Protein AF-A0A7C8EGD1-F1 (afdb_monomer)

Nearest PDB structures (foldseek):
  6xrr-assembly3_D  TM=3.649E-01  e=1.098E-01  Salmonella enterica subsp. enterica serovar Typhimurium str. LT2
  6xrr-assembly4_H  TM=3.430E-01  e=9.867E-02  Salmonella enterica subsp. enterica serovar Typhimurium str. LT2
  4ooc-assembly1_A  TM=2.015E-01  e=3.380E-01  Mycobacterium tuberculosis H37Rv
  5zy8-assembly1_A  TM=3.049E-01  e=3.035E+00  Mycobacterium tuberculosis H37Rv
  5l84-assembly1_A  TM=2.210E-01  e=1.289E+00  Mycobacterium tuberculosis H37Rv

Foldseek 3Di:
DDPPPDDDDADADDLQLKKKFKAQADQDPVLAPFPDWDWADDDQKIWIKTDGRLWIKIWIDRPPTIMMITTDSDDRPPDDGPDMDGPVRDDAKDWDDRPNKIKIKGKDKDFLVVCVVVVVVLVPDDDDSFKDKDKDFDPDDPDPGTWMKIKMKGDDPFWIKIKMWTDRVVVRMIMIMIMTMGD

Structure (mmCIF, N/CA/C/O backbone):
data_AF-A0A7C8EGD1-F1
#
_entry.id   AF-A0A7C8EGD1-F1
#
loop_
_atom_site.group_PDB
_atom_site.id
_atom_site.type_symbol
_atom_site.label_atom_id
_atom_site.label_alt_id
_atom_site.label_comp_id
_atom_site.label_asym_id
_atom_site.label_entity_id
_atom_site.label_seq_id
_atom_site.pdbx_PDB_ins_code
_atom_site.Cartn_x
_atom_site.Cartn_y
_atom_site.Cartn_z
_atom_site.occupancy
_atom_site.B_iso_or_equiv
_atom_site.auth_seq_id
_atom_site.auth_comp_id
_atom_site.auth_asym_id
_atom_site.auth_atom_id
_atom_site.pdbx_PDB_model_num
ATOM 1 N N . MET A 1 1 ? 9.582 -38.994 0.652 1.00 42.47 1 MET A N 1
ATOM 2 C CA . MET A 1 1 ? 9.670 -38.217 -0.599 1.00 42.47 1 MET A CA 1
ATOM 3 C C . MET A 1 1 ? 9.256 -36.806 -0.239 1.00 42.47 1 MET A C 1
ATOM 5 O O . MET A 1 1 ? 8.093 -36.607 0.073 1.00 42.47 1 MET A O 1
ATOM 9 N N . SER A 1 2 ? 10.214 -35.889 -0.112 1.00 42.12 2 SER A N 1
ATOM 10 C CA . SER A 1 2 ? 9.919 -34.497 0.236 1.00 42.12 2 SER A CA 1
ATOM 11 C C . SER A 1 2 ? 9.422 -33.785 -1.015 1.00 42.12 2 SER A C 1
ATOM 13 O O . SER A 1 2 ? 10.141 -33.743 -2.012 1.00 42.12 2 SER A O 1
ATOM 15 N N . GLU A 1 3 ? 8.197 -33.269 -0.975 1.00 46.03 3 GLU A N 1
ATOM 16 C CA . GLU A 1 3 ? 7.691 -32.357 -1.996 1.00 46.03 3 GLU A CA 1
ATOM 17 C C . GLU A 1 3 ? 8.601 -31.126 -2.019 1.00 46.03 3 GLU A C 1
ATOM 19 O O . GLU A 1 3 ? 8.661 -30.354 -1.063 1.00 46.03 3 GLU A O 1
ATOM 24 N N . MET A 1 4 ? 9.369 -30.972 -3.098 1.00 43.31 4 MET A N 1
ATOM 25 C CA . MET A 1 4 ? 10.006 -29.703 -3.418 1.00 43.31 4 MET A CA 1
ATOM 26 C C . MET A 1 4 ? 8.883 -28.718 -3.741 1.00 43.31 4 MET A C 1
ATOM 28 O O . MET A 1 4 ? 8.380 -28.684 -4.862 1.00 43.31 4 MET A O 1
ATOM 32 N N . THR A 1 5 ? 8.467 -27.927 -2.756 1.00 44.09 5 THR A N 1
ATOM 33 C CA . THR A 1 5 ? 7.663 -26.728 -2.983 1.00 44.09 5 THR A CA 1
ATOM 34 C C . THR A 1 5 ? 8.526 -25.740 -3.759 1.00 44.09 5 THR A C 1
ATOM 36 O O . THR A 1 5 ? 9.310 -24.978 -3.196 1.00 44.09 5 THR A O 1
ATOM 39 N N . THR A 1 6 ? 8.437 -25.790 -5.088 1.00 50.16 6 THR A N 1
ATOM 40 C CA . THR A 1 6 ? 9.021 -24.773 -5.961 1.00 50.16 6 THR A CA 1
ATOM 41 C C . THR A 1 6 ? 8.455 -23.424 -5.549 1.00 50.16 6 THR A C 1
ATOM 43 O O . THR A 1 6 ? 7.240 -23.222 -5.607 1.00 50.16 6 THR A O 1
ATOM 46 N N . ALA A 1 7 ? 9.331 -22.520 -5.104 1.00 55.97 7 ALA A N 1
ATOM 47 C CA . ALA A 1 7 ? 8.959 -21.140 -4.838 1.00 55.97 7 ALA A CA 1
ATOM 48 C C . ALA A 1 7 ? 8.205 -20.583 -6.061 1.00 55.97 7 ALA A C 1
ATOM 50 O O . ALA A 1 7 ? 8.602 -20.877 -7.194 1.00 55.97 7 ALA A O 1
ATOM 51 N N . PRO A 1 8 ? 7.107 -19.834 -5.862 1.00 57.44 8 PRO A N 1
ATOM 52 C CA . PRO A 1 8 ? 6.312 -19.324 -6.970 1.00 57.44 8 PRO A CA 1
ATOM 53 C C . PRO A 1 8 ? 7.202 -18.516 -7.919 1.00 57.44 8 PRO A C 1
ATOM 55 O O . PRO A 1 8 ? 7.914 -17.608 -7.488 1.00 57.44 8 PRO A O 1
ATOM 58 N N . LEU A 1 9 ? 7.174 -18.879 -9.205 1.00 62.44 9 LEU A N 1
ATOM 59 C CA . LEU A 1 9 ? 7.928 -18.199 -10.254 1.00 62.44 9 LEU A CA 1
ATOM 60 C C . LEU A 1 9 ? 7.472 -16.737 -10.316 1.00 62.44 9 LEU A C 1
ATOM 62 O O . LEU A 1 9 ? 6.276 -16.460 -10.436 1.00 62.44 9 LEU A O 1
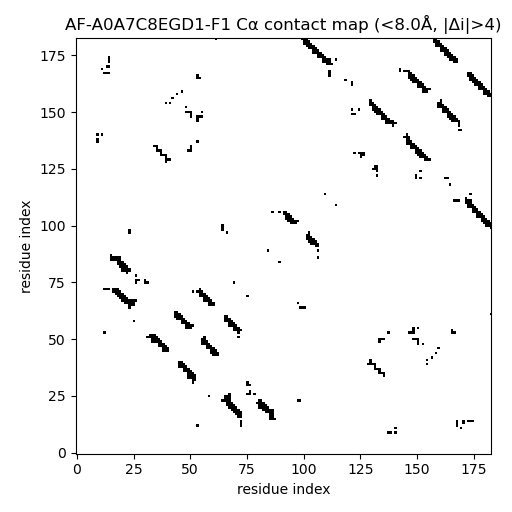ATOM 66 N N . TYR A 1 10 ? 8.417 -15.805 -10.224 1.00 66.94 10 TYR A N 1
ATOM 67 C CA . TYR A 1 10 ? 8.123 -14.398 -10.451 1.00 66.94 10 TYR A CA 1
ATOM 68 C C . TYR A 1 10 ? 7.721 -14.191 -11.915 1.00 66.94 10 TYR A C 1
ATOM 70 O O . TYR A 1 10 ? 8.343 -14.731 -12.828 1.00 66.94 10 TYR A O 1
ATOM 78 N N . VAL A 1 11 ? 6.671 -13.403 -12.125 1.00 71.94 11 VAL A N 1
ATOM 79 C CA . VAL A 1 11 ? 6.210 -12.981 -13.448 1.00 71.94 11 VAL A CA 1
ATOM 80 C C . VAL A 1 11 ? 6.331 -11.469 -13.490 1.00 71.94 11 VAL A C 1
ATOM 82 O O . VAL A 1 11 ? 5.816 -10.804 -12.589 1.00 71.94 11 VAL A O 1
ATOM 85 N N . ASP A 1 12 ? 6.997 -10.945 -14.522 1.00 76.06 12 ASP A N 1
ATOM 86 C CA . ASP A 1 12 ? 7.096 -9.505 -14.748 1.00 76.06 12 ASP A CA 1
ATOM 87 C C . ASP A 1 12 ? 5.694 -8.890 -14.753 1.00 76.06 12 ASP A C 1
ATOM 89 O O . ASP A 1 12 ? 4.819 -9.262 -15.539 1.00 76.06 12 ASP A O 1
ATOM 93 N N . GLN A 1 13 ? 5.481 -7.948 -13.842 1.00 82.38 13 GLN A N 1
ATOM 94 C CA . GLN A 1 13 ? 4.278 -7.130 -13.793 1.00 82.38 13 GLN A CA 1
ATOM 95 C C . GLN A 1 13 ? 4.607 -5.733 -14.305 1.00 82.38 13 GLN A C 1
ATOM 97 O O . GLN A 1 13 ? 5.745 -5.275 -14.194 1.00 82.38 13 GLN A O 1
ATOM 102 N N . SER A 1 14 ? 3.600 -5.052 -14.846 1.00 88.00 14 SER A N 1
ATOM 103 C CA . SER A 1 14 ? 3.735 -3.652 -15.239 1.00 88.00 14 SER A CA 1
ATOM 104 C C . SER A 1 14 ? 3.223 -2.732 -14.140 1.00 88.00 14 SER A C 1
ATOM 106 O O . SER A 1 14 ? 2.173 -2.997 -13.542 1.00 88.00 14 SER A O 1
ATOM 108 N N . ALA A 1 15 ? 3.914 -1.613 -13.918 1.00 89.44 15 ALA A N 1
ATOM 109 C CA . ALA A 1 15 ? 3.435 -0.567 -13.020 1.00 89.44 15 ALA A CA 1
ATOM 110 C C . ALA A 1 15 ? 2.069 -0.009 -13.470 1.00 89.44 15 ALA A C 1
ATOM 112 O O . ALA A 1 15 ? 1.255 0.383 -12.635 1.00 89.44 15 ALA A O 1
ATOM 113 N N . ASP A 1 16 ? 1.779 -0.006 -14.777 1.00 90.00 16 ASP A N 1
ATOM 114 C CA . ASP A 1 16 ? 0.518 0.514 -15.331 1.00 90.00 16 ASP A CA 1
ATOM 115 C C . ASP A 1 16 ? -0.694 -0.385 -15.053 1.00 90.00 16 ASP A C 1
ATOM 117 O O . ASP A 1 16 ? -1.839 0.060 -15.155 1.00 90.00 16 ASP A O 1
ATOM 121 N N . GLN A 1 17 ? -0.460 -1.635 -14.652 1.00 92.56 17 GLN A N 1
ATOM 122 C CA . GLN A 1 17 ? -1.519 -2.580 -14.295 1.00 92.56 17 GL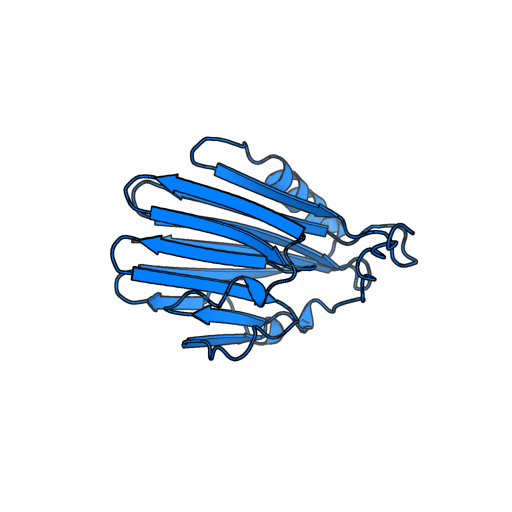N A CA 1
ATOM 123 C C . GLN A 1 17 ? -1.980 -2.440 -12.842 1.00 92.56 17 GLN A C 1
ATOM 125 O O . GLN A 1 17 ? -2.940 -3.100 -12.442 1.00 92.56 17 GLN A O 1
ATOM 130 N N . LEU A 1 18 ? -1.321 -1.595 -12.043 1.00 94.81 18 LEU A N 1
ATOM 131 C CA . LEU A 1 18 ? -1.698 -1.375 -10.655 1.00 94.81 18 LEU A CA 1
ATOM 132 C C . LEU A 1 18 ? -3.100 -0.777 -10.561 1.00 94.81 18 LEU A C 1
ATOM 134 O O . LEU A 1 18 ? -3.412 0.257 -11.155 1.00 94.81 18 LEU A O 1
ATOM 138 N N . ILE A 1 19 ? -3.945 -1.424 -9.765 1.00 96.19 19 ILE A N 1
ATOM 139 C CA . ILE A 1 19 ? -5.304 -0.972 -9.490 1.00 96.19 19 ILE A CA 1
ATOM 140 C C . ILE A 1 19 ? -5.457 -0.840 -7.982 1.00 96.19 19 ILE A C 1
ATOM 142 O O . ILE A 1 19 ? -5.252 -1.801 -7.238 1.00 96.19 19 ILE A O 1
ATOM 146 N N . LEU A 1 20 ? -5.861 0.353 -7.550 1.00 97.50 20 LEU A N 1
ATOM 147 C CA . LEU A 1 20 ? -6.344 0.594 -6.202 1.00 97.50 20 LEU A CA 1
ATOM 148 C C . LEU A 1 20 ? -7.731 -0.006 -6.059 1.00 97.50 20 LEU A C 1
ATOM 150 O O . LEU A 1 20 ? -8.604 0.286 -6.871 1.00 97.50 20 LEU A O 1
ATOM 154 N N . ARG A 1 21 ? -7.927 -0.819 -5.026 1.00 97.25 21 ARG A N 1
ATOM 155 C CA . ARG A 1 21 ? -9.214 -1.366 -4.606 1.00 97.25 21 ARG A CA 1
ATOM 156 C C . ARG A 1 21 ? -9.397 -1.077 -3.126 1.00 97.25 21 ARG A C 1
ATOM 158 O O . ARG A 1 21 ? -8.508 -1.369 -2.331 1.00 97.25 21 ARG A O 1
ATOM 165 N N . VAL A 1 22 ? -10.544 -0.519 -2.770 1.00 97.25 22 VAL A N 1
ATOM 166 C CA . VAL A 1 22 ? -10.913 -0.220 -1.389 1.00 97.25 22 VAL A CA 1
ATOM 167 C C . VAL A 1 22 ? -12.220 -0.927 -1.070 1.00 97.25 22 VAL A C 1
ATOM 169 O O . VAL A 1 22 ? -13.171 -0.860 -1.848 1.00 97.25 22 VAL A O 1
ATOM 172 N N . PHE A 1 23 ? -12.251 -1.608 0.069 1.00 95.81 23 PHE A N 1
ATOM 173 C CA . PHE A 1 23 ? -13.387 -2.389 0.547 1.00 95.81 23 PHE A CA 1
ATOM 174 C C . PHE A 1 23 ? -13.789 -1.904 1.943 1.00 95.81 23 PHE A C 1
ATOM 176 O O . PHE A 1 23 ? -12.924 -1.582 2.754 1.00 95.81 23 PHE A O 1
ATOM 183 N N . ARG A 1 24 ? -15.083 -1.925 2.265 1.00 94.75 24 ARG A N 1
ATOM 184 C CA . ARG A 1 24 ? -15.650 -1.730 3.619 1.00 94.75 24 ARG A CA 1
ATOM 185 C C . ARG A 1 24 ? -15.734 -3.029 4.423 1.00 94.75 24 ARG A C 1
ATOM 187 O O . ARG A 1 24 ? -16.330 -3.099 5.495 1.00 94.75 24 ARG A O 1
ATOM 194 N N . SER A 1 25 ? -15.153 -4.089 3.881 1.00 93.44 25 SER A N 1
ATOM 195 C CA . SER A 1 25 ? -15.025 -5.398 4.502 1.00 93.44 25 SER A CA 1
ATOM 196 C C . SER A 1 25 ? -13.602 -5.907 4.291 1.00 93.44 25 SER A C 1
ATOM 198 O O . SER A 1 25 ? -12.832 -5.329 3.525 1.00 93.44 25 SER A O 1
ATOM 200 N N . HIS A 1 26 ? -13.220 -6.973 4.990 1.00 93.94 26 HIS A N 1
ATOM 201 C CA . HIS A 1 26 ? -11.941 -7.627 4.724 1.00 93.94 26 HIS A CA 1
ATOM 202 C C . HIS A 1 26 ? -12.141 -8.724 3.681 1.00 93.94 26 HIS A C 1
ATOM 204 O O . HIS A 1 26 ? -12.927 -9.644 3.933 1.00 93.94 26 HIS A O 1
ATOM 210 N N . PRO A 1 27 ? -11.419 -8.684 2.547 1.00 91.25 27 PRO A N 1
ATOM 211 C CA . PRO A 1 27 ? -11.313 -9.839 1.672 1.00 91.25 27 PRO A CA 1
ATOM 212 C C . PRO A 1 27 ? -10.803 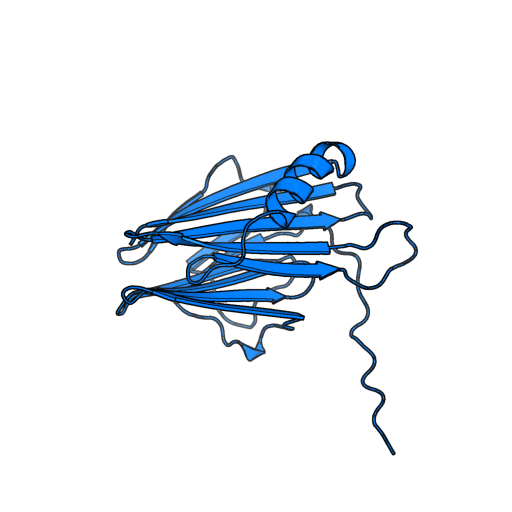-11.059 2.448 1.00 91.25 27 PRO A C 1
ATOM 214 O O . PRO A 1 27 ? -10.046 -10.940 3.416 1.00 91.25 27 PRO A O 1
ATOM 217 N N . HIS A 1 28 ? -11.212 -12.253 2.023 1.00 88.81 28 HIS A N 1
ATOM 218 C CA . HIS A 1 28 ? -10.771 -13.488 2.663 1.00 88.81 28 HIS A CA 1
ATOM 219 C C . HIS A 1 28 ? -9.251 -13.643 2.523 1.00 88.81 28 HIS A C 1
ATOM 221 O O . HIS A 1 28 ? -8.757 -13.747 1.410 1.00 88.81 28 HIS A O 1
ATOM 227 N N . LYS A 1 29 ? -8.500 -13.729 3.630 1.00 85.25 29 LYS A N 1
ATOM 228 C CA . LYS A 1 29 ? -7.019 -13.734 3.596 1.00 85.25 29 LYS A CA 1
ATOM 229 C C . LYS A 1 29 ? -6.419 -14.812 2.686 1.00 85.25 29 LYS A C 1
ATOM 231 O O . LYS A 1 29 ? -5.399 -14.572 2.055 1.00 85.25 29 LYS A O 1
ATOM 236 N N . GLY A 1 30 ? -7.081 -15.965 2.560 1.00 85.56 30 GLY A N 1
ATOM 237 C CA . GLY A 1 30 ? -6.671 -17.037 1.644 1.00 85.56 30 GLY A CA 1
ATOM 238 C C . GLY A 1 30 ? -6.744 -16.687 0.149 1.00 85.56 30 GLY A C 1
ATOM 239 O O . GLY A 1 30 ? -6.306 -17.485 -0.667 1.00 85.56 30 GLY A O 1
ATOM 240 N N . SER A 1 31 ? -7.285 -15.523 -0.234 1.00 86.00 31 SER A N 1
ATOM 241 C CA . SER A 1 31 ? -7.196 -15.015 -1.610 1.00 86.00 31 SER A CA 1
ATOM 242 C C . SER A 1 31 ? -5.854 -14.352 -1.922 1.00 86.00 31 SER A C 1
ATOM 244 O O . SER A 1 31 ? -5.637 -13.939 -3.058 1.00 86.00 31 SER A O 1
ATOM 246 N N . PHE A 1 32 ? -4.979 -14.195 -0.926 1.00 88.56 32 PHE A N 1
ATOM 247 C CA . PHE A 1 32 ? -3.677 -13.566 -1.076 1.00 88.56 32 PHE A CA 1
ATOM 248 C C . PHE A 1 32 ? -2.556 -14.603 -1.016 1.00 88.56 32 PHE A C 1
ATOM 250 O O . PHE A 1 32 ? -2.513 -15.431 -0.109 1.00 88.56 32 PHE A O 1
ATOM 257 N N . ASN A 1 33 ? -1.603 -14.502 -1.941 1.00 89.12 33 ASN A N 1
ATOM 258 C CA . ASN A 1 33 ? -0.313 -15.170 -1.805 1.00 89.12 33 ASN A CA 1
ATOM 259 C C . ASN A 1 33 ? 0.622 -14.263 -0.989 1.00 89.12 33 ASN A C 1
ATOM 261 O O . ASN A 1 33 ? 1.207 -13.332 -1.543 1.00 89.12 33 ASN A O 1
ATOM 265 N N . VAL A 1 34 ? 0.673 -14.470 0.328 1.00 92.31 34 VAL A N 1
ATOM 266 C CA . VAL A 1 34 ? 1.375 -13.587 1.275 1.00 92.31 34 VAL A CA 1
ATOM 267 C C . VAL A 1 34 ? 2.853 -13.964 1.371 1.00 92.31 34 VAL A C 1
ATOM 269 O O . VAL A 1 34 ? 3.182 -15.096 1.711 1.00 92.31 34 VAL A O 1
ATOM 272 N N . PHE A 1 35 ? 3.733 -12.995 1.123 1.00 93.69 35 PHE A N 1
ATOM 273 C CA . PHE A 1 35 ? 5.190 -13.150 1.219 1.00 93.69 35 PHE A CA 1
ATOM 274 C C . PHE A 1 35 ? 5.768 -12.587 2.517 1.00 93.69 35 PHE A C 1
ATOM 276 O O . PHE A 1 35 ? 6.777 -13.087 3.007 1.00 93.69 35 PHE A O 1
ATOM 283 N N . ASP A 1 36 ? 5.136 -11.549 3.063 1.00 96.06 36 ASP A N 1
ATOM 284 C CA . ASP A 1 36 ? 5.496 -10.944 4.344 1.00 96.06 36 ASP A CA 1
ATOM 285 C C . ASP A 1 36 ? 4.252 -10.302 4.971 1.00 96.06 36 ASP A C 1
ATOM 287 O O . ASP A 1 36 ? 3.329 -9.902 4.248 1.00 96.06 36 ASP A O 1
ATOM 291 N N . ALA A 1 37 ? 4.206 -10.222 6.300 1.00 97.56 37 ALA A N 1
ATOM 292 C CA . ALA A 1 37 ? 3.059 -9.694 7.027 1.00 97.56 37 ALA A CA 1
ATOM 293 C C . ALA A 1 37 ? 3.439 -9.052 8.365 1.00 97.56 37 ALA A C 1
ATOM 295 O O . ALA A 1 37 ? 4.309 -9.534 9.087 1.00 97.56 37 ALA A O 1
ATOM 296 N N . ALA A 1 38 ? 2.718 -7.995 8.736 1.00 97.75 38 ALA A N 1
ATOM 297 C CA . ALA A 1 38 ? 2.809 -7.373 10.054 1.00 97.75 38 ALA A CA 1
ATOM 298 C C . ALA A 1 38 ? 1.422 -7.075 10.603 1.00 97.75 38 ALA A C 1
ATOM 300 O O . ALA A 1 38 ? 0.480 -6.799 9.860 1.00 97.75 38 ALA A O 1
ATOM 301 N N . VAL A 1 39 ? 1.327 -7.082 11.929 1.00 98.06 39 VAL A N 1
ATOM 302 C CA . VAL A 1 39 ? 0.130 -6.682 12.657 1.00 98.06 39 VAL A CA 1
ATOM 303 C C . VAL A 1 39 ? 0.515 -5.619 13.674 1.00 98.06 39 VAL A C 1
ATOM 305 O O . VAL A 1 39 ? 1.427 -5.832 14.470 1.00 98.06 39 VAL A O 1
ATOM 308 N N . LEU A 1 40 ? -0.197 -4.497 13.659 1.00 97.62 40 LEU A N 1
ATOM 309 C CA . LEU A 1 40 ? -0.124 -3.460 14.682 1.00 97.62 40 LEU A CA 1
ATOM 310 C C . LEU A 1 40 ? -1.479 -3.351 15.381 1.00 97.62 40 LEU A C 1
ATOM 312 O O . LEU A 1 40 ? -2.527 -3.462 14.739 1.00 97.62 40 LEU A O 1
ATOM 316 N N . VAL A 1 41 ? -1.459 -3.149 16.697 1.00 96.62 41 VAL A N 1
ATOM 317 C CA . VAL A 1 41 ? -2.665 -2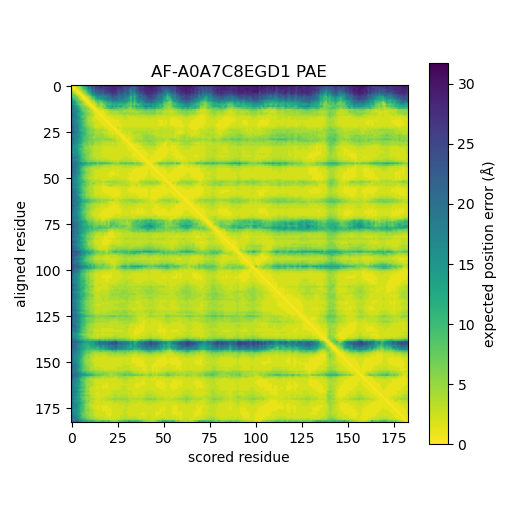.974 17.511 1.00 96.62 41 VAL A CA 1
ATOM 318 C C . VAL A 1 41 ? -2.412 -1.860 18.516 1.00 96.62 41 VAL A C 1
ATOM 320 O O . VAL A 1 41 ? -1.473 -1.962 19.300 1.00 96.62 41 VAL A O 1
ATOM 323 N N . ASP A 1 42 ? -3.249 -0.827 18.500 1.00 94.25 42 ASP A N 1
ATOM 324 C CA . ASP A 1 42 ? -3.232 0.253 19.492 1.00 94.25 42 ASP A CA 1
ATOM 325 C C . ASP A 1 42 ? -4.620 0.891 19.603 1.00 94.25 42 ASP A C 1
ATOM 327 O O . ASP A 1 42 ? -5.322 0.998 18.603 1.00 94.25 42 ASP A O 1
ATOM 331 N N . ALA A 1 43 ? -5.023 1.295 20.810 1.00 88.19 43 ALA A N 1
ATOM 332 C CA . ALA A 1 43 ? -6.243 2.073 21.075 1.00 88.19 43 ALA A CA 1
ATOM 333 C C . ALA A 1 43 ? -7.531 1.617 20.334 1.00 88.19 43 ALA A C 1
ATOM 335 O O . ALA A 1 43 ? -8.351 2.432 19.925 1.00 88.19 43 ALA A O 1
ATOM 336 N N . GLY A 1 44 ? -7.738 0.305 20.154 1.00 89.88 44 GLY A N 1
ATOM 337 C CA . GLY A 1 44 ? -8.916 -0.235 19.450 1.00 89.88 44 GLY A CA 1
ATOM 338 C C . GLY A 1 44 ? -8.821 -0.232 17.917 1.00 89.88 44 GLY A C 1
ATOM 339 O O . GLY A 1 44 ? -9.755 -0.681 17.248 1.00 89.88 44 GLY A O 1
ATOM 340 N N . ILE A 1 45 ? -7.683 0.199 17.369 1.00 95.12 45 ILE A N 1
ATOM 341 C CA . ILE A 1 45 ? -7.303 0.074 15.965 1.00 95.12 45 ILE A CA 1
ATOM 342 C C . ILE A 1 45 ? -6.417 -1.166 15.809 1.00 95.12 45 ILE A C 1
ATOM 344 O O . ILE A 1 45 ? -5.398 -1.326 16.481 1.00 95.12 45 ILE A O 1
ATOM 348 N N . ARG A 1 46 ? -6.790 -2.051 14.886 1.00 96.94 46 ARG A N 1
ATOM 349 C CA . ARG A 1 46 ? -5.968 -3.177 14.433 1.00 96.94 46 ARG A CA 1
ATOM 350 C C . ARG A 1 46 ? -5.661 -3.000 12.958 1.00 96.94 46 ARG A C 1
ATOM 352 O O . ARG A 1 46 ? -6.585 -2.878 12.156 1.00 96.94 46 ARG A O 1
ATOM 359 N N . VAL A 1 47 ? -4.384 -3.072 12.607 1.00 98.06 47 VAL A N 1
ATOM 360 C CA . VAL A 1 47 ? -3.914 -2.990 11.225 1.00 98.06 47 VAL A CA 1
ATOM 361 C C . VAL A 1 47 ? -3.138 -4.246 10.891 1.00 98.06 47 VAL A C 1
ATOM 363 O O . VAL A 1 47 ? -2.235 -4.633 11.626 1.00 98.06 47 VAL A O 1
ATOM 366 N N . GLU A 1 48 ? -3.484 -4.878 9.780 1.00 98.38 48 GLU A N 1
ATOM 367 C CA . GLU A 1 48 ? -2.745 -6.002 9.222 1.00 98.38 48 GLU A CA 1
ATOM 368 C C . GLU A 1 48 ? -2.245 -5.618 7.835 1.00 98.38 48 GLU A C 1
ATOM 370 O O . GLU A 1 48 ? -3.041 -5.306 6.954 1.00 98.38 48 GLU A O 1
ATOM 375 N N . ALA A 1 49 ? -0.932 -5.621 7.650 1.00 98.38 49 ALA A N 1
ATOM 376 C CA . ALA A 1 49 ? -0.288 -5.295 6.388 1.00 98.38 49 ALA A CA 1
ATOM 377 C C . ALA A 1 49 ? 0.320 -6.553 5.778 1.00 98.38 49 ALA A C 1
ATOM 379 O O . ALA A 1 49 ? 0.868 -7.385 6.500 1.00 98.38 49 ALA A O 1
ATOM 380 N N . PHE A 1 50 ? 0.247 -6.664 4.456 1.00 97.69 50 PHE A N 1
ATOM 381 C CA . PHE A 1 50 ? 0.710 -7.821 3.704 1.00 97.69 50 PHE A CA 1
ATOM 382 C C . PHE A 1 50 ? 1.458 -7.381 2.450 1.00 97.69 50 PHE A C 1
ATOM 384 O O . PHE A 1 50 ? 1.002 -6.488 1.732 1.00 97.69 50 PHE A O 1
ATOM 391 N N . ILE A 1 51 ? 2.551 -8.075 2.140 1.00 96.69 51 ILE A N 1
ATOM 392 C CA . ILE A 1 51 ? 3.129 -8.100 0.794 1.00 96.69 51 ILE A CA 1
ATOM 393 C C . ILE A 1 51 ? 2.513 -9.287 0.049 1.00 96.69 51 ILE A C 1
ATOM 395 O O . ILE A 1 51 ? 2.630 -10.429 0.497 1.00 96.69 51 ILE A O 1
ATOM 399 N N . ILE A 1 52 ? 1.840 -9.015 -1.073 1.00 93.00 52 ILE A N 1
ATOM 400 C CA . ILE A 1 52 ? 1.027 -9.988 -1.822 1.00 93.00 52 ILE A CA 1
ATOM 401 C C . ILE A 1 52 ? 1.476 -10.081 -3.286 1.00 93.00 52 ILE A C 1
ATOM 403 O O . ILE A 1 52 ? 0.862 -9.527 -4.195 1.00 93.00 52 ILE A O 1
ATOM 407 N N . GLY A 1 53 ? 2.604 -10.747 -3.521 1.00 87.19 53 GLY A N 1
ATOM 408 C CA . GLY A 1 53 ? 3.387 -10.563 -4.747 1.00 87.19 53 GLY A CA 1
ATOM 409 C C . GLY A 1 53 ? 4.042 -9.182 -4.748 1.00 87.19 53 GLY A C 1
ATOM 410 O O . GLY A 1 53 ? 4.254 -8.609 -3.684 1.00 87.19 53 GLY A O 1
ATOM 411 N N . THR A 1 54 ? 4.307 -8.603 -5.919 1.00 88.75 54 THR A N 1
ATOM 412 C CA . THR A 1 54 ? 4.855 -7.237 -6.110 1.00 88.75 54 THR A CA 1
ATOM 413 C C . THR A 1 54 ? 3.881 -6.111 -5.745 1.00 88.75 54 THR A C 1
ATOM 415 O O . THR A 1 54 ? 3.833 -5.047 -6.358 1.00 88.75 54 THR A O 1
ATOM 418 N N . SER A 1 55 ? 3.014 -6.354 -4.776 1.00 93.69 55 SER A N 1
ATOM 419 C CA . SER A 1 55 ? 1.831 -5.571 -4.450 1.00 93.69 55 SER A CA 1
ATOM 420 C C . SER A 1 55 ? 1.593 -5.626 -2.945 1.00 93.69 55 SER A C 1
ATOM 422 O O . SER A 1 55 ? 2.318 -6.308 -2.217 1.00 93.69 55 SER A O 1
ATOM 424 N N . HIS A 1 56 ? 0.589 -4.906 -2.455 1.00 97.19 56 HIS A N 1
ATOM 425 C CA . HIS A 1 56 ? 0.293 -4.900 -1.028 1.00 97.19 56 HIS A CA 1
ATOM 426 C C . HIS A 1 56 ? -1.204 -4.942 -0.733 1.00 97.19 56 HIS A C 1
ATOM 428 O O . HIS A 1 56 ? -2.039 -4.576 -1.565 1.00 97.19 56 HIS A O 1
ATOM 434 N N . ALA A 1 57 ? -1.516 -5.380 0.483 1.00 97.81 57 ALA A N 1
ATOM 435 C CA . ALA A 1 57 ? -2.832 -5.251 1.084 1.00 97.81 57 ALA A CA 1
ATOM 436 C C . ALA A 1 57 ? -2.692 -4.729 2.518 1.00 97.81 57 ALA A C 1
ATOM 438 O O . ALA A 1 57 ? -1.802 -5.161 3.250 1.00 97.81 57 ALA A O 1
ATOM 439 N N . VAL A 1 58 ? -3.578 -3.823 2.923 1.00 98.31 58 VAL A N 1
ATOM 440 C CA . VAL A 1 58 ? -3.683 -3.323 4.298 1.00 98.31 58 VAL A CA 1
ATOM 441 C C . VAL A 1 58 ? -5.127 -3.467 4.752 1.00 98.31 58 VAL A C 1
ATOM 443 O O . VAL A 1 58 ? -6.040 -2.938 4.126 1.00 98.31 58 VAL A O 1
ATOM 446 N N . LEU A 1 59 ? -5.340 -4.202 5.839 1.00 97.75 59 LEU A N 1
ATOM 447 C CA . LEU A 1 59 ? -6.638 -4.412 6.471 1.00 97.75 59 LEU A CA 1
ATOM 448 C C . LEU A 1 59 ? -6.683 -3.622 7.774 1.00 97.75 59 LEU A C 1
ATOM 450 O O . LEU A 1 59 ? -5.835 -3.820 8.640 1.00 97.75 59 LEU A O 1
ATOM 454 N N . VAL A 1 60 ? -7.691 -2.774 7.939 1.00 97.31 60 VAL A N 1
ATOM 455 C CA . VAL A 1 60 ? -7.902 -1.979 9.150 1.00 97.31 60 VAL A CA 1
ATOM 456 C C . VAL A 1 60 ? -9.224 -2.371 9.799 1.00 97.31 60 VAL A C 1
ATOM 458 O O . VAL A 1 60 ? -10.238 -2.541 9.118 1.00 97.31 60 VAL A O 1
ATOM 461 N N . THR A 1 61 ? -9.211 -2.519 11.120 1.00 96.00 61 THR A N 1
ATOM 462 C CA . THR A 1 61 ? -1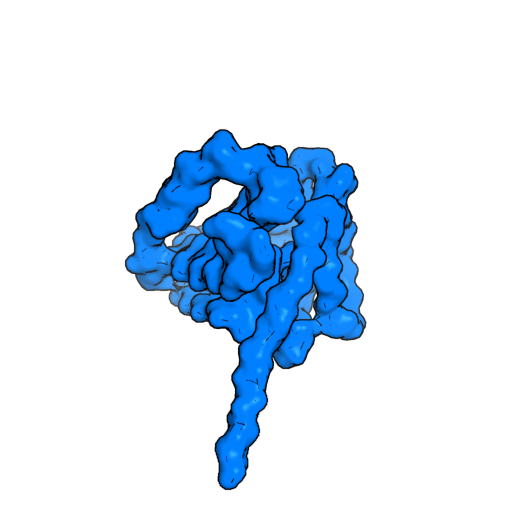0.406 -2.604 11.967 1.00 96.00 61 THR A CA 1
ATOM 463 C C . THR A 1 61 ? -10.323 -1.503 13.015 1.00 96.00 61 THR A C 1
ATOM 465 O O . THR A 1 61 ? -9.328 -1.440 13.732 1.00 96.00 61 THR A O 1
ATOM 468 N N . CYS A 1 62 ? -11.361 -0.677 13.127 1.00 93.81 62 CYS A N 1
ATOM 469 C CA . CYS A 1 62 ? -11.511 0.338 14.168 1.00 93.81 62 CYS A CA 1
ATOM 470 C C . CYS A 1 62 ? -12.910 0.209 14.780 1.00 93.81 62 CYS A C 1
ATOM 472 O O . CYS A 1 62 ? -13.909 0.550 14.142 1.00 93.81 62 CYS A O 1
ATOM 474 N N . GLY A 1 63 ? -12.999 -0.353 15.989 1.00 90.31 63 GLY A N 1
ATOM 475 C CA . GLY A 1 63 ? -14.288 -0.693 16.600 1.00 90.31 63 GLY A CA 1
ATOM 476 C C . GLY A 1 63 ? -15.145 -1.588 15.679 1.00 90.31 63 GLY A C 1
ATOM 477 O O . GLY A 1 63 ? -14.683 -2.666 15.295 1.00 90.31 63 GLY A O 1
ATOM 478 N N . PRO A 1 64 ? -16.382 -1.185 15.312 1.00 90.88 64 PRO A N 1
ATOM 479 C CA . PRO A 1 64 ? -17.226 -1.942 14.383 1.00 90.88 64 PRO A CA 1
ATOM 480 C C . PRO A 1 64 ? -16.838 -1.752 12.906 1.00 90.88 64 PRO A C 1
ATOM 482 O O . PRO A 1 64 ? -17.276 -2.528 12.054 1.00 90.88 64 PRO A O 1
ATOM 485 N N . SER A 1 65 ? -16.041 -0.729 12.590 1.00 93.88 65 SER A N 1
ATOM 486 C CA . SER A 1 65 ? -15.707 -0.351 11.221 1.00 93.88 65 SER A CA 1
ATOM 487 C C . SER A 1 65 ? -14.536 -1.171 10.690 1.00 93.88 65 SER A C 1
ATOM 489 O O . SER A 1 65 ? -13.548 -1.420 11.386 1.00 93.88 65 SER A O 1
ATOM 491 N N . LYS A 1 66 ? -14.645 -1.595 9.429 1.00 95.38 66 LYS A N 1
ATOM 492 C CA . LYS A 1 66 ? -13.612 -2.352 8.719 1.00 95.38 66 LYS A CA 1
ATOM 493 C C . LYS A 1 66 ? -13.323 -1.711 7.381 1.00 95.38 66 LYS A C 1
ATOM 495 O O . LYS A 1 66 ? -14.216 -1.187 6.720 1.00 95.38 66 LYS A O 1
ATOM 500 N N . MET A 1 67 ? -12.068 -1.797 6.980 1.00 96.00 67 MET A N 1
ATOM 501 C CA . MET A 1 67 ? -11.619 -1.339 5.682 1.00 96.00 67 MET A CA 1
ATOM 502 C C . MET A 1 67 ? -10.474 -2.216 5.189 1.00 96.00 67 MET A C 1
ATOM 504 O O . MET A 1 67 ? -9.694 -2.740 5.985 1.00 96.00 67 MET A O 1
ATOM 508 N N . ALA A 1 68 ? -10.392 -2.394 3.878 1.00 97.19 68 ALA A N 1
ATOM 509 C CA . ALA A 1 68 ? -9.228 -2.962 3.226 1.00 97.19 68 ALA A CA 1
ATOM 510 C C . ALA A 1 68 ? -8.795 -2.076 2.063 1.00 97.19 68 ALA A C 1
ATOM 512 O O . ALA A 1 68 ? -9.623 -1.706 1.233 1.00 97.19 68 ALA A O 1
ATOM 513 N N . GLU A 1 69 ? -7.501 -1.801 1.971 1.00 98.00 69 GLU A N 1
ATOM 514 C CA . GLU A 1 69 ? -6.849 -1.331 0.757 1.00 98.00 69 GLU A CA 1
ATOM 515 C C . GLU A 1 69 ? -6.109 -2.503 0.123 1.00 98.00 69 GLU A C 1
ATOM 517 O O . GLU A 1 69 ? -5.357 -3.213 0.791 1.00 98.00 69 GLU A O 1
ATOM 522 N N . VAL A 1 70 ? -6.305 -2.694 -1.176 1.00 97.38 70 VAL A N 1
ATOM 523 C CA . VAL A 1 70 ? -5.492 -3.596 -1.982 1.00 97.38 70 VAL A CA 1
ATOM 524 C C . VAL A 1 70 ? -5.018 -2.847 -3.215 1.00 97.38 70 VAL A C 1
ATOM 526 O O . VAL A 1 70 ? -5.828 -2.415 -4.037 1.00 97.38 70 VAL A O 1
ATOM 529 N N . PHE A 1 71 ? -3.703 -2.708 -3.353 1.00 96.88 71 PHE A N 1
ATOM 530 C CA . PHE A 1 71 ? -3.073 -2.063 -4.497 1.00 96.88 71 PHE A CA 1
ATOM 531 C C . PHE A 1 71 ? -2.236 -3.102 -5.236 1.00 96.88 71 PHE A C 1
ATOM 533 O O . PHE A 1 71 ? -1.126 -3.444 -4.818 1.00 96.88 71 PHE A O 1
ATOM 540 N N . SER A 1 72 ? -2.827 -3.667 -6.290 1.00 94.25 72 SER A N 1
ATOM 541 C CA . SER A 1 72 ? -2.278 -4.837 -6.973 1.00 94.25 72 SER A CA 1
ATOM 542 C C . SER A 1 72 ? -2.621 -4.902 -8.454 1.00 94.25 72 SER A C 1
ATOM 544 O O . SER A 1 72 ? -3.703 -4.475 -8.874 1.00 94.25 72 SER A O 1
ATOM 546 N N . CYS A 1 73 ? -1.726 -5.523 -9.228 1.00 88.94 73 CYS A N 1
ATOM 547 C CA . CYS A 1 73 ? -1.972 -5.855 -10.635 1.00 88.94 73 CYS A CA 1
ATOM 548 C C . CYS A 1 73 ? -2.962 -7.024 -10.782 1.00 88.94 73 CYS A C 1
ATOM 550 O O . CYS A 1 73 ? -3.759 -7.064 -11.716 1.00 88.94 73 CYS A O 1
ATOM 552 N N . ALA A 1 74 ? -2.959 -7.960 -9.828 1.00 84.00 74 ALA A N 1
ATOM 553 C CA . ALA A 1 74 ? -3.897 -9.079 -9.793 1.00 84.00 74 ALA A CA 1
ATOM 554 C C . ALA A 1 74 ? -5.254 -8.683 -9.182 1.00 84.00 74 ALA A C 1
ATOM 556 O O . ALA A 1 74 ? -5.335 -7.773 -8.352 1.00 84.00 74 ALA A O 1
ATOM 557 N N . GLY A 1 75 ? -6.318 -9.389 -9.576 1.00 79.56 75 GLY A N 1
ATOM 558 C CA . GLY A 1 75 ? -7.632 -9.299 -8.932 1.00 79.56 75 GLY A CA 1
ATOM 559 C C . GLY A 1 75 ? -7.644 -9.912 -7.526 1.00 79.56 75 GLY A C 1
ATOM 560 O O . GLY A 1 75 ? -6.786 -10.723 -7.184 1.00 79.56 75 GLY A O 1
ATOM 561 N N . VAL A 1 76 ? -8.633 -9.531 -6.714 1.00 80.62 76 VAL A N 1
ATOM 562 C CA . VAL A 1 76 ? -8.766 -9.964 -5.312 1.00 80.62 76 VAL A CA 1
ATOM 563 C C . VAL A 1 76 ? -9.993 -10.858 -5.158 1.00 80.62 76 VAL A C 1
ATOM 565 O O . VAL A 1 76 ? -11.078 -10.398 -4.811 1.00 80.62 76 VAL A O 1
ATOM 568 N N . GLY A 1 77 ? -9.825 -12.155 -5.423 1.00 78.94 77 GLY A N 1
ATOM 569 C CA . GLY A 1 77 ? -10.893 -13.144 -5.253 1.00 78.94 77 GLY A CA 1
ATOM 570 C C . GLY A 1 77 ? -12.209 -12.759 -5.952 1.00 78.94 77 GLY A C 1
ATOM 571 O O . GLY A 1 77 ? -12.197 -12.234 -7.060 1.00 78.94 77 GLY A O 1
ATOM 572 N N . ARG A 1 78 ? -13.344 -13.048 -5.298 1.00 78.50 78 ARG A N 1
ATOM 573 C CA . ARG A 1 78 ? -14.708 -12.712 -5.766 1.00 78.50 78 ARG A CA 1
ATOM 574 C C . ARG A 1 78 ? -15.323 -11.499 -5.054 1.00 78.50 78 ARG A C 1
ATOM 576 O O . ARG A 1 78 ? -16.516 -11.257 -5.198 1.00 78.50 78 ARG A O 1
ATOM 583 N N . ALA A 1 79 ? -14.560 -10.809 -4.210 1.00 82.25 79 ALA A N 1
ATOM 584 C CA . ALA A 1 79 ? -15.082 -9.666 -3.473 1.00 82.25 79 ALA A CA 1
ATOM 585 C C . ALA A 1 79 ? -15.139 -8.448 -4.401 1.00 82.25 79 ALA A C 1
ATOM 587 O O . ALA A 1 79 ? -14.127 -8.083 -4.999 1.00 82.25 79 ALA A O 1
ATOM 588 N N . GLU A 1 80 ? -16.304 -7.813 -4.491 1.00 88.25 80 GLU A N 1
ATOM 589 C CA . GLU A 1 80 ? -16.458 -6.555 -5.219 1.00 88.25 80 GLU A CA 1
ATOM 590 C C . GLU A 1 80 ? -15.996 -5.385 -4.337 1.00 88.25 80 GLU A C 1
ATOM 592 O O . GLU A 1 80 ? -16.432 -5.284 -3.185 1.00 88.25 80 GLU A O 1
ATOM 597 N N . PRO A 1 81 ? -15.092 -4.519 -4.823 1.00 92.69 81 PRO A N 1
ATOM 598 C CA . PRO A 1 81 ? -14.649 -3.356 -4.069 1.00 92.69 81 PRO A CA 1
ATOM 599 C C . PRO A 1 81 ? -15.701 -2.243 -4.079 1.00 92.69 81 PRO A C 1
ATOM 601 O O . PRO A 1 81 ? -16.347 -1.994 -5.093 1.00 92.69 81 PRO A O 1
ATOM 604 N N . ASP A 1 82 ? -15.801 -1.503 -2.975 1.00 93.12 82 ASP A N 1
ATOM 605 C CA . ASP A 1 82 ? -16.609 -0.278 -2.889 1.00 93.12 82 ASP A CA 1
ATOM 606 C C . ASP A 1 82 ? -16.040 0.844 -3.771 1.00 93.12 82 ASP A C 1
ATOM 608 O O . ASP A 1 82 ? -16.763 1.725 -4.235 1.00 93.12 82 ASP A O 1
ATOM 612 N N . PHE A 1 83 ? -14.726 0.823 -3.997 1.00 94.38 83 PHE A N 1
ATOM 613 C CA . PHE A 1 83 ? -14.040 1.729 -4.906 1.00 94.38 83 PHE A CA 1
ATOM 614 C C . PHE A 1 83 ? -12.898 1.001 -5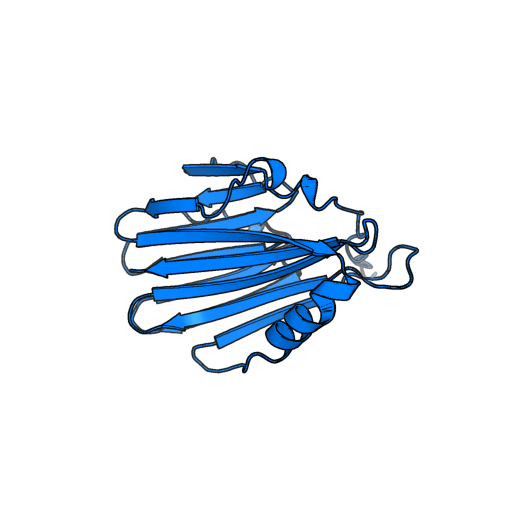.600 1.00 94.38 83 PHE A C 1
ATOM 616 O O . PHE A 1 83 ? -12.087 0.344 -4.947 1.00 94.38 83 PHE A O 1
ATOM 623 N N . HIS A 1 84 ? -12.770 1.180 -6.912 1.00 94.88 84 HIS A N 1
ATOM 624 C CA . HIS A 1 84 ? -11.557 0.806 -7.619 1.00 94.88 84 HIS A CA 1
ATOM 625 C C . HIS A 1 84 ? -11.110 1.887 -8.593 1.00 94.88 84 HIS A C 1
ATOM 627 O O . HIS A 1 84 ? -11.928 2.621 -9.149 1.00 94.88 84 HIS A O 1
ATOM 633 N N . LYS A 1 85 ? -9.800 1.983 -8.825 1.00 95.31 85 LYS A N 1
ATOM 634 C CA . LYS A 1 85 ? -9.242 2.882 -9.833 1.00 95.31 85 LYS A CA 1
ATOM 635 C C . LYS A 1 85 ? -7.860 2.424 -10.284 1.00 95.31 85 LYS A C 1
ATOM 637 O O . LYS A 1 85 ? -6.987 2.174 -9.458 1.00 95.31 85 LYS A O 1
ATOM 642 N N . ALA A 1 86 ? -7.663 2.328 -11.597 1.00 94.44 86 ALA A N 1
ATOM 643 C CA . ALA A 1 86 ? -6.350 2.060 -12.177 1.00 94.44 86 ALA A CA 1
ATOM 644 C C . ALA A 1 86 ? -5.392 3.229 -11.909 1.00 94.44 86 ALA A C 1
ATOM 646 O O . ALA A 1 86 ? -5.812 4.389 -11.963 1.00 94.44 86 ALA A O 1
ATOM 647 N N . LEU A 1 87 ? -4.110 2.930 -11.681 1.00 92.56 87 LEU A N 1
ATOM 648 C CA . LEU A 1 87 ? -3.069 3.928 -11.433 1.00 92.56 87 LEU A CA 1
ATOM 649 C C . LEU A 1 87 ? -3.007 4.969 -12.555 1.00 92.56 87 LEU A C 1
ATOM 651 O O . LEU A 1 87 ? -2.981 6.162 -12.275 1.00 92.56 87 LEU A O 1
ATOM 655 N N . ALA A 1 88 ? -3.082 4.531 -13.814 1.00 89.81 88 ALA A N 1
ATOM 656 C CA . ALA A 1 88 ? -3.076 5.416 -14.979 1.00 89.81 88 ALA A CA 1
ATOM 657 C C . ALA A 1 88 ? -4.243 6.427 -15.004 1.00 89.81 88 ALA A C 1
ATOM 659 O O . ALA A 1 88 ? -4.146 7.462 -15.655 1.00 89.81 88 ALA A O 1
ATOM 660 N N . ALA A 1 89 ? -5.342 6.147 -14.295 1.00 90.38 89 ALA A N 1
ATOM 661 C CA . ALA A 1 89 ? -6.497 7.037 -14.197 1.00 90.38 89 ALA A CA 1
ATOM 662 C C . ALA A 1 89 ? -6.472 7.928 -12.938 1.00 90.38 89 ALA A C 1
ATOM 664 O O . ALA A 1 89 ? -7.365 8.768 -12.756 1.00 90.38 89 ALA A O 1
ATOM 665 N N . LEU A 1 90 ? -5.517 7.729 -12.021 1.00 89.69 90 LEU A N 1
ATOM 666 C CA . LEU A 1 90 ? -5.397 8.513 -10.792 1.00 89.69 90 LEU A CA 1
ATOM 667 C C . LEU A 1 90 ? -4.834 9.909 -11.088 1.00 89.69 90 LEU A C 1
ATOM 669 O O . LEU A 1 90 ? -3.642 10.089 -11.301 1.00 89.69 90 LEU A O 1
ATOM 673 N N . ASN A 1 91 ? -5.708 10.915 -11.022 1.00 81.62 91 ASN A N 1
ATOM 674 C CA . ASN A 1 91 ? -5.334 12.324 -11.102 1.00 81.62 91 ASN A CA 1
ATOM 675 C C . ASN A 1 91 ? -5.234 12.899 -9.680 1.00 81.62 91 ASN A C 1
ATOM 677 O O . ASN A 1 91 ? -6.235 13.337 -9.114 1.00 81.62 91 ASN A O 1
ATOM 681 N N . GLY A 1 92 ? -4.038 12.867 -9.087 1.00 89.62 92 GLY A N 1
ATOM 682 C CA . GLY A 1 92 ? -3.789 13.397 -7.741 1.00 89.62 92 GLY A CA 1
ATOM 683 C C . GLY A 1 92 ? -4.279 12.481 -6.614 1.00 89.62 92 GLY A C 1
ATOM 684 O O . GLY A 1 92 ? -4.139 11.261 -6.687 1.00 89.62 92 GLY A O 1
ATOM 685 N N . SER A 1 93 ? -4.815 13.067 -5.536 1.00 94.00 93 SER A N 1
ATOM 686 C CA . SER A 1 93 ? -5.261 12.304 -4.363 1.00 94.00 93 SER A CA 1
ATOM 687 C C . SER A 1 93 ? -6.692 11.789 -4.496 1.00 94.00 93 SER A C 1
ATOM 689 O O . SER A 1 93 ? -7.586 12.545 -4.874 1.00 94.00 93 SER A O 1
ATOM 691 N N . VAL A 1 94 ? -6.930 10.556 -4.060 1.00 95.88 94 VAL A N 1
ATOM 692 C CA . VAL A 1 94 ? -8.267 9.986 -3.849 1.00 95.88 94 VAL A CA 1
ATOM 693 C C . VAL A 1 94 ? -8.692 10.231 -2.407 1.00 95.88 94 VAL A C 1
ATOM 695 O O . VAL A 1 94 ? -7.879 10.082 -1.497 1.00 95.88 94 VAL A O 1
ATOM 698 N N . ARG A 1 95 ? -9.957 10.608 -2.198 1.00 96.50 95 ARG A N 1
ATOM 699 C CA . ARG A 1 95 ? -10.576 10.734 -0.873 1.00 96.50 95 ARG A CA 1
ATOM 700 C C . ARG A 1 95 ? -11.893 9.972 -0.846 1.00 96.50 95 ARG A C 1
ATOM 702 O O . ARG A 1 95 ? -12.684 10.119 -1.775 1.00 96.50 95 ARG A O 1
ATOM 709 N N . ILE A 1 96 ? -12.113 9.160 0.184 1.00 94.69 96 ILE A N 1
ATOM 710 C CA . ILE A 1 96 ? -13.311 8.325 0.323 1.00 94.69 96 ILE A CA 1
ATOM 711 C C . ILE A 1 96 ? -13.768 8.355 1.781 1.00 94.69 96 ILE A C 1
ATOM 713 O O . ILE A 1 96 ? -12.970 8.114 2.680 1.00 94.69 96 ILE A O 1
ATOM 717 N N . ALA A 1 97 ? -15.057 8.599 2.009 1.00 92.81 97 ALA A N 1
ATOM 718 C CA . ALA A 1 97 ? -15.673 8.419 3.320 1.00 92.81 97 ALA A CA 1
ATOM 719 C C . ALA A 1 97 ? -16.161 6.965 3.476 1.00 92.81 97 ALA A C 1
ATOM 721 O O . ALA A 1 97 ? -16.953 6.458 2.668 1.00 92.81 97 ALA A O 1
ATOM 722 N N . LEU A 1 98 ? -15.687 6.279 4.516 1.00 88.56 98 LEU A N 1
ATOM 723 C CA . LEU A 1 98 ? -15.900 4.850 4.758 1.00 88.56 98 LEU A CA 1
ATOM 724 C C . LEU A 1 98 ? -16.458 4.612 6.164 1.00 88.56 98 LEU A C 1
ATOM 726 O O . LEU A 1 98 ? -15.740 4.183 7.059 1.00 88.56 98 LEU A O 1
ATOM 730 N N . GLY A 1 99 ? -17.752 4.880 6.362 1.00 79.94 99 GLY A N 1
ATOM 731 C CA . GLY A 1 99 ? -18.449 4.498 7.600 1.00 79.94 99 GLY A CA 1
ATOM 732 C C . GLY A 1 99 ? -17.783 5.039 8.872 1.00 79.94 99 GLY A C 1
ATOM 733 O O . GLY A 1 99 ? -17.514 4.272 9.795 1.00 79.94 99 GLY A O 1
ATOM 734 N N . GLY A 1 100 ? -17.478 6.339 8.884 1.00 85.19 100 GLY A N 1
ATOM 735 C CA . GLY A 1 100 ? -16.791 7.016 9.989 1.00 85.19 100 GLY A CA 1
ATOM 736 C C . GLY A 1 100 ? -15.274 7.117 9.835 1.00 85.19 100 GLY A C 1
ATOM 737 O O . GLY A 1 100 ? -14.651 7.783 10.641 1.00 85.19 100 GLY A O 1
ATOM 738 N N . MET A 1 101 ? -14.687 6.508 8.801 1.00 93.38 101 MET A N 1
ATOM 739 C CA . MET A 1 101 ? -13.266 6.672 8.491 1.00 93.38 101 MET A CA 1
ATOM 740 C C . MET A 1 101 ? -13.069 7.568 7.267 1.00 93.38 101 MET A C 1
ATOM 742 O O . MET A 1 101 ? -13.736 7.376 6.244 1.00 93.38 101 MET A O 1
ATOM 746 N N . ASP A 1 102 ? -12.111 8.486 7.349 1.00 96.12 102 ASP A N 1
ATOM 747 C CA . ASP A 1 102 ? -11.714 9.360 6.248 1.00 96.12 102 ASP A CA 1
ATOM 748 C C . ASP A 1 102 ? -10.441 8.830 5.599 1.00 96.12 102 ASP A C 1
ATOM 750 O O . ASP A 1 102 ? -9.334 8.960 6.122 1.00 96.12 102 ASP A O 1
ATOM 754 N N . TYR A 1 103 ? -10.618 8.213 4.435 1.00 97.69 103 TYR A N 1
ATOM 755 C CA . TYR A 1 103 ? -9.545 7.616 3.660 1.00 97.69 103 TYR A CA 1
ATOM 756 C C . TYR A 1 103 ? -8.987 8.605 2.644 1.00 97.69 103 TYR A C 1
ATOM 758 O O . TYR A 1 103 ? -9.738 9.193 1.858 1.00 97.69 103 TYR A O 1
ATOM 766 N N . ARG A 1 104 ? -7.660 8.728 2.592 1.00 98.06 104 ARG A N 1
ATOM 767 C CA . ARG A 1 104 ? -6.940 9.497 1.580 1.00 98.06 104 ARG A CA 1
ATOM 768 C C . ARG A 1 104 ? -5.777 8.696 1.021 1.00 98.06 104 ARG A C 1
ATOM 770 O O . ARG A 1 104 ? -4.896 8.308 1.771 1.00 98.06 104 ARG A O 1
ATOM 777 N N . PHE A 1 105 ? -5.718 8.574 -0.300 1.00 98.44 105 PHE A N 1
ATOM 778 C CA . PHE A 1 105 ? -4.652 7.876 -1.014 1.00 98.44 105 PHE A CA 1
ATOM 779 C C . PHE A 1 105 ? -3.977 8.779 -2.037 1.00 98.44 105 PHE A C 1
ATOM 781 O O . PHE A 1 105 ? -4.637 9.553 -2.736 1.00 98.44 105 PHE A O 1
ATOM 788 N N . VAL A 1 106 ? -2.661 8.651 -2.156 1.00 97.94 106 VAL A N 1
ATOM 789 C CA . VAL A 1 106 ? -1.844 9.280 -3.193 1.00 97.94 106 VAL A CA 1
ATOM 790 C C . VAL A 1 106 ? -0.905 8.229 -3.765 1.00 97.94 106 VAL A C 1
ATOM 792 O O . VAL A 1 106 ? -0.285 7.488 -3.007 1.00 97.94 106 VAL A O 1
ATOM 795 N N . ALA A 1 107 ? -0.759 8.205 -5.088 1.00 97.25 107 ALA A N 1
ATOM 796 C CA . ALA A 1 107 ? 0.272 7.431 -5.765 1.00 97.25 107 ALA A CA 1
ATOM 797 C C . ALA A 1 107 ? 1.117 8.333 -6.662 1.00 97.25 107 ALA A C 1
ATOM 799 O O . ALA A 1 107 ? 0.615 9.271 -7.278 1.00 97.25 107 ALA A O 1
ATOM 800 N N . GLU A 1 108 ? 2.402 8.017 -6.746 1.00 96.12 108 GLU A N 1
ATOM 801 C CA . GLU A 1 108 ? 3.367 8.706 -7.586 1.00 96.12 108 GLU A CA 1
ATOM 802 C C . GLU A 1 108 ? 4.261 7.680 -8.276 1.00 96.12 108 GLU A C 1
ATOM 804 O O . GLU A 1 108 ? 4.831 6.797 -7.633 1.00 96.12 108 GLU A O 1
ATOM 809 N N . ARG A 1 109 ? 4.398 7.810 -9.595 1.00 95.50 109 ARG A N 1
ATOM 810 C CA . ARG A 1 109 ? 5.296 6.988 -10.405 1.00 95.50 109 ARG A CA 1
ATOM 811 C C . ARG A 1 109 ? 6.505 7.813 -10.819 1.00 95.50 109 ARG A C 1
ATOM 813 O O . ARG A 1 109 ? 6.349 8.893 -11.380 1.00 95.50 109 ARG A O 1
ATOM 820 N N . MET A 1 110 ? 7.699 7.267 -10.621 1.00 95.62 110 MET A N 1
ATOM 821 C CA . MET A 1 110 ? 8.956 7.888 -11.045 1.00 95.62 110 MET A CA 1
ATOM 822 C C . MET A 1 110 ? 9.952 6.847 -11.566 1.00 95.62 110 MET A C 1
ATOM 824 O O . MET A 1 110 ? 9.664 5.650 -11.567 1.00 95.62 110 MET A O 1
ATOM 828 N N . GLY A 1 111 ? 11.100 7.306 -12.071 1.00 96.19 111 GLY A N 1
ATOM 829 C CA . GLY A 1 111 ? 12.197 6.417 -12.467 1.00 96.19 111 GLY A CA 1
ATOM 830 C C . GLY A 1 111 ? 12.874 5.767 -11.256 1.00 96.19 111 GLY A C 1
ATOM 831 O O . GLY A 1 111 ? 12.865 6.353 -10.168 1.00 96.19 111 GLY A O 1
ATOM 832 N N . LEU A 1 112 ? 13.497 4.594 -11.419 1.00 93.38 112 LEU A N 1
ATOM 833 C CA . LEU A 1 112 ? 14.161 3.923 -10.290 1.00 93.38 112 LEU A CA 1
ATOM 834 C C . LEU A 1 112 ? 15.308 4.747 -9.723 1.00 93.38 112 LEU A C 1
ATOM 836 O O . LEU A 1 112 ? 15.373 4.937 -8.512 1.00 93.38 112 LEU A O 1
ATOM 840 N N . SER A 1 113 ? 16.192 5.250 -10.588 1.00 93.94 113 SER A N 1
ATOM 841 C CA . SER A 1 113 ? 17.349 6.054 -10.178 1.00 93.94 113 SER A CA 1
ATOM 842 C C . SER A 1 113 ? 16.960 7.266 -9.309 1.00 93.94 113 SER A C 1
ATOM 844 O O . SER A 1 113 ? 17.409 7.321 -8.160 1.00 93.94 113 SER A O 1
ATOM 846 N N . PRO A 1 114 ? 16.068 8.183 -9.749 1.00 94.38 114 PRO A N 1
ATOM 847 C CA . PRO A 1 114 ? 15.636 9.300 -8.906 1.00 94.38 114 PRO A CA 1
ATOM 848 C C . PRO A 1 114 ? 14.848 8.853 -7.662 1.00 94.38 114 PRO A C 1
ATOM 850 O O . PRO A 1 114 ? 14.895 9.530 -6.635 1.00 94.38 114 PRO A O 1
ATOM 853 N N . GLY A 1 115 ? 14.170 7.702 -7.711 1.00 94.62 115 GLY A N 1
ATOM 854 C CA . GLY A 1 115 ? 13.429 7.150 -6.577 1.00 94.62 115 GLY A CA 1
ATOM 855 C C . GLY A 1 115 ? 14.285 6.499 -5.487 1.00 94.62 115 GLY A C 1
ATOM 856 O O . GLY A 1 115 ? 13.783 6.296 -4.381 1.00 94.62 115 GLY A O 1
ATOM 857 N N . ARG A 1 116 ? 15.572 6.208 -5.739 1.00 92.69 116 ARG A N 1
ATOM 858 C CA . ARG A 1 116 ? 16.452 5.512 -4.776 1.00 92.69 116 ARG A CA 1
ATOM 859 C C . ARG A 1 116 ? 16.523 6.203 -3.422 1.00 92.69 116 ARG A C 1
ATOM 861 O O . ARG A 1 116 ? 16.435 5.529 -2.406 1.00 92.69 116 ARG A O 1
ATOM 868 N N . ARG A 1 117 ? 16.631 7.535 -3.397 1.00 94.62 117 ARG A N 1
ATOM 869 C CA . ARG A 1 117 ? 16.699 8.289 -2.137 1.00 94.62 117 ARG A CA 1
ATOM 870 C C . ARG A 1 117 ? 15.440 8.083 -1.293 1.00 94.62 117 ARG A C 1
ATOM 872 O O . ARG A 1 117 ? 15.543 7.716 -0.132 1.00 94.62 117 ARG A O 1
ATOM 879 N N . ARG A 1 118 ? 14.259 8.254 -1.897 1.00 96.06 118 ARG A N 1
ATOM 880 C CA . ARG A 1 118 ? 12.972 8.065 -1.210 1.00 96.06 118 ARG A CA 1
ATOM 881 C C . ARG A 1 118 ? 12.766 6.616 -0.770 1.00 96.06 118 ARG A C 1
ATOM 883 O O . ARG A 1 118 ? 12.166 6.372 0.271 1.00 96.06 118 ARG A O 1
ATOM 890 N N . LEU A 1 119 ? 13.272 5.659 -1.548 1.00 95.06 119 LEU A N 1
ATOM 891 C CA . LEU A 1 119 ? 13.278 4.256 -1.154 1.00 95.06 119 LEU A CA 1
ATOM 892 C C . LEU A 1 119 ? 14.139 4.033 0.096 1.00 95.06 119 LEU A C 1
ATOM 894 O O . LEU A 1 119 ? 13.664 3.418 1.041 1.00 95.06 119 LEU A O 1
ATOM 898 N N . THR A 1 120 ? 15.356 4.580 0.134 1.00 94.31 120 THR A N 1
ATOM 899 C CA . THR A 1 120 ? 16.230 4.518 1.316 1.00 94.31 120 THR A CA 1
ATOM 900 C C . THR A 1 120 ? 15.591 5.188 2.534 1.00 94.31 120 THR A C 1
ATOM 902 O O . THR A 1 120 ? 15.647 4.635 3.630 1.00 94.31 120 THR A O 1
ATOM 905 N N . ASP A 1 121 ? 14.920 6.330 2.353 1.00 95.00 121 ASP A N 1
ATOM 906 C CA . ASP A 1 121 ? 14.180 6.993 3.432 1.00 95.00 121 ASP A CA 1
ATOM 907 C C . ASP A 1 121 ? 13.076 6.071 3.991 1.00 95.00 121 ASP A C 1
ATOM 909 O O . ASP A 1 121 ? 12.939 5.931 5.207 1.00 95.00 121 ASP A O 1
ATOM 913 N N . LEU A 1 122 ? 12.334 5.374 3.120 1.00 95.62 122 LEU A N 1
ATOM 914 C CA . LEU A 1 122 ? 11.319 4.393 3.519 1.00 95.62 122 LEU A CA 1
ATOM 915 C C . LEU A 1 122 ? 11.931 3.174 4.233 1.00 95.62 122 LEU A C 1
ATOM 917 O O . LEU A 1 122 ? 11.401 2.736 5.253 1.00 95.62 122 LEU A O 1
ATOM 921 N N . GLU A 1 123 ? 13.050 2.650 3.726 1.00 93.81 123 GLU A N 1
ATOM 922 C CA . GLU A 1 123 ? 13.805 1.534 4.318 1.00 93.81 123 GLU A CA 1
ATOM 923 C C . GLU A 1 123 ? 14.363 1.878 5.709 1.00 93.81 123 GLU A C 1
ATOM 925 O O . GLU A 1 123 ? 14.509 0.997 6.554 1.00 93.81 123 GLU A O 1
ATOM 930 N N . SER A 1 124 ? 14.647 3.159 5.959 1.00 94.31 124 SER A N 1
ATOM 931 C CA . SER A 1 124 ? 15.207 3.647 7.222 1.00 94.31 124 SER A CA 1
ATOM 932 C C . SER A 1 124 ? 14.179 3.833 8.342 1.00 94.31 124 SER A C 1
ATOM 934 O O . SER A 1 124 ? 14.556 4.129 9.480 1.00 94.31 124 SER A O 1
ATOM 936 N N . LYS A 1 125 ? 12.878 3.675 8.053 1.00 93.38 125 LYS A N 1
ATOM 937 C CA . LYS A 1 125 ? 11.829 3.905 9.051 1.00 93.38 125 LYS A CA 1
ATOM 938 C C . LYS A 1 125 ? 11.986 2.962 10.250 1.00 93.38 125 LYS A C 1
ATOM 940 O O . LYS A 1 125 ? 12.155 1.753 10.066 1.00 93.38 125 LYS A O 1
ATOM 945 N N . PRO A 1 126 ? 11.893 3.485 11.487 1.00 91.69 126 PRO A N 1
ATOM 946 C CA . PRO A 1 126 ? 12.114 2.685 12.680 1.00 91.69 126 PRO A CA 1
ATOM 947 C C . PRO A 1 126 ? 11.007 1.645 12.844 1.00 91.69 126 PRO A C 1
ATOM 949 O O . PRO A 1 126 ? 9.843 1.901 12.551 1.00 91.69 126 PRO A O 1
ATOM 952 N N . ARG A 1 127 ? 11.359 0.476 13.375 1.00 95.00 127 ARG A N 1
ATOM 953 C CA . ARG A 1 127 ? 10.383 -0.526 13.814 1.00 95.00 127 ARG A CA 1
ATOM 954 C C . ARG A 1 127 ? 10.104 -0.303 15.295 1.00 95.00 127 ARG A C 1
ATOM 956 O O . ARG A 1 127 ? 11.014 -0.400 16.113 1.00 95.00 127 ARG A O 1
ATOM 963 N N . THR A 1 128 ? 8.865 0.027 15.633 1.00 96.00 128 THR A N 1
ATOM 964 C CA . THR A 1 128 ? 8.426 0.314 17.007 1.00 96.00 128 THR A CA 1
ATOM 965 C C . THR A 1 128 ? 7.106 -0.402 17.285 1.00 96.00 128 THR A C 1
ATOM 967 O O . THR A 1 128 ? 6.536 -1.034 16.401 1.00 96.00 128 THR A O 1
ATOM 970 N N . GLN A 1 129 ? 6.568 -0.282 18.499 1.00 93.50 129 GLN A N 1
ATOM 971 C CA . GLN A 1 129 ? 5.235 -0.819 18.812 1.00 93.50 129 GLN A CA 1
ATOM 972 C C . GLN A 1 129 ? 4.116 -0.198 17.961 1.00 93.50 129 GLN A C 1
ATOM 974 O O . GLN A 1 129 ? 3.084 -0.829 17.755 1.00 93.50 129 GLN A O 1
ATOM 979 N N . ARG A 1 130 ? 4.328 1.019 17.445 1.00 96.50 130 ARG A N 1
ATOM 980 C CA . ARG A 1 130 ? 3.369 1.755 16.611 1.00 96.50 130 ARG A CA 1
ATOM 981 C C . ARG A 1 130 ? 3.813 1.868 15.153 1.00 96.50 130 ARG A C 1
ATOM 983 O O . ARG A 1 130 ? 3.133 2.533 14.384 1.00 96.50 130 ARG A O 1
ATOM 990 N N . GLN A 1 131 ? 4.923 1.235 14.759 1.00 97.75 131 GLN A N 1
ATOM 991 C CA . GLN A 1 131 ? 5.468 1.317 13.403 1.00 97.75 131 GLN A CA 1
ATOM 992 C C . GLN A 1 131 ? 5.999 -0.041 12.931 1.00 97.75 131 GLN A C 1
ATOM 994 O O . GLN A 1 131 ? 6.917 -0.606 13.526 1.00 97.75 131 GLN A O 1
ATOM 999 N N . ALA A 1 132 ? 5.476 -0.525 11.809 1.00 97.62 132 ALA A N 1
ATOM 1000 C CA . ALA A 1 132 ? 5.948 -1.720 11.121 1.00 97.62 132 ALA A CA 1
ATOM 1001 C C . ALA A 1 132 ? 6.592 -1.357 9.777 1.00 97.62 132 ALA A C 1
ATOM 1003 O O . ALA A 1 132 ? 6.224 -0.373 9.131 1.00 97.62 132 ALA A O 1
ATOM 1004 N N . LEU A 1 133 ? 7.545 -2.181 9.344 1.00 98.00 133 LEU A N 1
ATOM 1005 C CA . LEU A 1 133 ? 8.154 -2.108 8.018 1.00 98.00 133 LEU A CA 1
ATOM 1006 C C . LEU A 1 133 ? 8.314 -3.525 7.469 1.00 98.00 133 LEU A C 1
ATOM 1008 O O . LEU A 1 133 ? 9.126 -4.291 7.991 1.00 98.00 133 LEU A O 1
ATOM 1012 N N . LEU A 1 134 ? 7.570 -3.827 6.411 1.00 97.88 134 LEU A N 1
ATOM 1013 C CA . LEU A 1 134 ? 7.689 -5.036 5.605 1.00 97.88 134 LEU A CA 1
ATOM 1014 C C . LEU A 1 134 ? 8.581 -4.765 4.406 1.00 97.88 134 LEU A C 1
ATOM 1016 O O . LEU A 1 134 ? 8.526 -3.678 3.817 1.00 97.88 134 LEU A O 1
ATOM 1020 N N . SER A 1 135 ? 9.364 -5.764 4.025 1.00 96.44 135 SER A N 1
ATOM 1021 C CA . SER A 1 135 ? 10.163 -5.702 2.812 1.00 96.44 135 SER A CA 1
ATOM 1022 C C . SER A 1 135 ? 10.322 -7.082 2.204 1.00 96.44 135 SER A C 1
ATOM 1024 O O . SER A 1 135 ? 10.656 -8.053 2.877 1.00 96.44 135 SER A O 1
ATOM 1026 N N . TYR A 1 136 ? 10.119 -7.160 0.896 1.00 94.75 136 TYR A N 1
ATOM 1027 C CA . TYR A 1 136 ? 10.371 -8.376 0.146 1.00 94.75 136 TYR A CA 1
ATOM 1028 C C . TYR A 1 136 ? 11.072 -8.037 -1.160 1.00 94.75 136 TYR A C 1
ATOM 1030 O O . TYR A 1 136 ? 10.639 -7.149 -1.897 1.00 94.75 136 TYR A O 1
ATOM 1038 N N . ARG A 1 137 ? 12.167 -8.746 -1.440 1.00 92.00 137 ARG A N 1
ATOM 1039 C CA . ARG A 1 137 ? 12.887 -8.686 -2.714 1.00 92.00 137 ARG A CA 1
ATOM 1040 C C . ARG A 1 137 ? 12.607 -9.983 -3.457 1.00 92.00 137 ARG A C 1
ATOM 1042 O O . ARG A 1 137 ? 12.904 -11.059 -2.944 1.00 92.00 137 ARG A O 1
ATOM 1049 N N . PHE A 1 138 ? 12.010 -9.875 -4.635 1.00 88.31 138 PHE A N 1
ATOM 1050 C CA . PHE A 1 138 ? 11.618 -11.034 -5.424 1.00 88.31 138 PHE A CA 1
ATOM 1051 C C . PHE A 1 138 ? 12.851 -11.620 -6.120 1.00 88.31 138 PHE A C 1
ATOM 1053 O O . PHE A 1 138 ? 13.682 -10.851 -6.611 1.00 88.31 138 PHE A O 1
ATOM 1060 N N . PRO A 1 139 ? 13.014 -12.956 -6.139 1.00 80.75 139 PRO A N 1
ATOM 1061 C CA . PRO A 1 139 ? 14.172 -13.590 -6.758 1.00 80.75 139 PRO A CA 1
ATOM 1062 C C . PRO A 1 139 ? 14.328 -13.142 -8.219 1.00 80.75 139 PRO A C 1
ATOM 1064 O O . PRO A 1 139 ? 13.340 -13.000 -8.941 1.00 80.75 139 PRO A O 1
ATOM 1067 N N . GLN A 1 140 ? 15.577 -12.876 -8.620 1.00 64.19 140 GLN A N 1
ATOM 1068 C CA . GLN A 1 140 ? 15.928 -12.288 -9.915 1.00 64.19 140 GLN A CA 1
ATOM 1069 C C . GLN A 1 140 ? 15.264 -13.021 -11.084 1.00 64.19 140 GLN A C 1
ATOM 1071 O O . GLN A 1 140 ? 15.417 -14.229 -11.249 1.00 64.19 140 GLN A O 1
ATOM 1076 N N . CYS A 1 141 ? 14.619 -12.247 -11.951 1.00 58.50 141 CYS A N 1
ATOM 1077 C CA . CYS A 1 141 ? 14.264 -12.654 -13.303 1.00 58.50 141 CYS A CA 1
ATOM 1078 C C . CYS A 1 141 ? 15.185 -11.915 -14.254 1.00 58.50 141 CYS A C 1
ATOM 1080 O O . CYS A 1 141 ? 15.075 -10.704 -14.298 1.00 58.50 141 CYS A O 1
ATOM 1082 N N . ALA A 1 142 ? 16.104 -12.616 -14.931 1.00 60.44 142 ALA A N 1
ATOM 1083 C CA . ALA A 1 142 ? 16.996 -12.163 -16.021 1.00 60.44 142 ALA A CA 1
ATOM 1084 C C . ALA A 1 142 ? 17.708 -10.783 -15.914 1.00 60.44 142 ALA A C 1
ATOM 1086 O O . ALA A 1 142 ? 18.461 -10.423 -16.813 1.00 60.44 142 ALA A O 1
ATOM 1087 N N . GLN A 1 143 ? 17.508 -10.015 -14.846 1.00 65.38 143 GLN A N 1
ATOM 1088 C CA . GLN A 1 143 ? 17.860 -8.609 -14.706 1.00 65.38 143 GLN A CA 1
ATOM 1089 C C . GLN A 1 143 ? 18.806 -8.402 -13.534 1.00 65.38 143 GLN A C 1
ATOM 1091 O O . GLN A 1 143 ? 18.751 -9.100 -12.520 1.00 65.38 143 GLN A O 1
ATOM 1096 N N . GLU A 1 144 ? 19.656 -7.386 -13.653 1.00 72.44 144 GLU A N 1
ATOM 1097 C CA . GLU A 1 144 ? 20.680 -7.073 -12.656 1.00 72.44 144 GLU A CA 1
ATOM 1098 C C . GLU A 1 144 ? 20.088 -6.634 -11.309 1.00 72.44 144 GLU A C 1
ATOM 1100 O O . GLU A 1 144 ? 20.667 -6.916 -10.263 1.00 72.44 144 GLU A O 1
ATOM 1105 N N . THR A 1 145 ? 18.919 -5.982 -11.308 1.00 80.44 145 THR A N 1
ATOM 1106 C CA . THR A 1 145 ? 18.247 -5.520 -10.083 1.00 80.44 145 THR A CA 1
ATOM 1107 C C . THR A 1 145 ? 16.978 -6.322 -9.819 1.00 80.44 145 THR A C 1
ATOM 1109 O O . THR A 1 145 ? 16.099 -6.407 -10.670 1.00 80.44 145 THR A O 1
ATOM 1112 N N . ALA A 1 146 ? 16.859 -6.868 -8.607 1.00 87.62 146 ALA A N 1
ATOM 1113 C CA . ALA A 1 146 ? 15.661 -7.568 -8.162 1.00 87.62 146 ALA A CA 1
ATOM 1114 C C . ALA A 1 146 ? 14.483 -6.594 -7.928 1.00 87.62 146 ALA A C 1
ATOM 1116 O O . ALA A 1 146 ? 14.662 -5.572 -7.249 1.00 87.62 146 ALA A O 1
ATOM 1117 N N . PRO A 1 147 ? 13.273 -6.915 -8.419 1.00 90.94 147 PRO A N 1
ATOM 1118 C CA . PRO A 1 147 ? 12.040 -6.251 -8.015 1.00 90.94 147 PRO A CA 1
ATOM 1119 C C . PRO A 1 147 ? 11.854 -6.337 -6.500 1.00 90.94 147 PRO A C 1
ATOM 1121 O O . PRO A 1 147 ? 12.273 -7.302 -5.854 1.00 90.94 147 PRO A O 1
ATOM 1124 N N . ALA A 1 148 ? 11.216 -5.335 -5.914 1.00 93.19 148 ALA A N 1
ATOM 1125 C CA . ALA A 1 148 ? 11.043 -5.240 -4.477 1.00 93.19 148 ALA A CA 1
ATOM 1126 C C . ALA A 1 148 ? 9.744 -4.524 -4.113 1.00 93.19 148 ALA A C 1
ATOM 1128 O O . ALA A 1 148 ? 9.257 -3.645 -4.827 1.00 93.19 148 ALA A O 1
ATOM 1129 N N . THR A 1 149 ? 9.178 -4.903 -2.975 1.00 96.19 149 THR A N 1
ATOM 1130 C CA . THR A 1 149 ? 8.025 -4.234 -2.379 1.00 96.19 149 THR A CA 1
ATOM 1131 C C . THR A 1 149 ? 8.320 -3.916 -0.925 1.00 96.19 149 THR A C 1
ATOM 1133 O O . THR A 1 149 ? 8.840 -4.755 -0.191 1.00 96.19 149 THR A O 1
ATOM 1136 N N . PHE A 1 150 ? 7.987 -2.694 -0.525 1.00 97.94 150 PHE A N 1
ATOM 1137 C CA . PHE A 1 150 ? 8.133 -2.194 0.834 1.00 97.94 150 PHE A CA 1
ATOM 1138 C C . PHE A 1 150 ? 6.796 -1.653 1.302 1.00 97.94 150 PHE A C 1
ATOM 1140 O O . PHE A 1 150 ? 6.120 -0.954 0.547 1.00 97.94 150 PHE A O 1
ATOM 1147 N N . VAL A 1 151 ? 6.430 -1.952 2.544 1.00 98.50 151 VAL A N 1
ATOM 1148 C CA . VAL A 1 151 ? 5.207 -1.44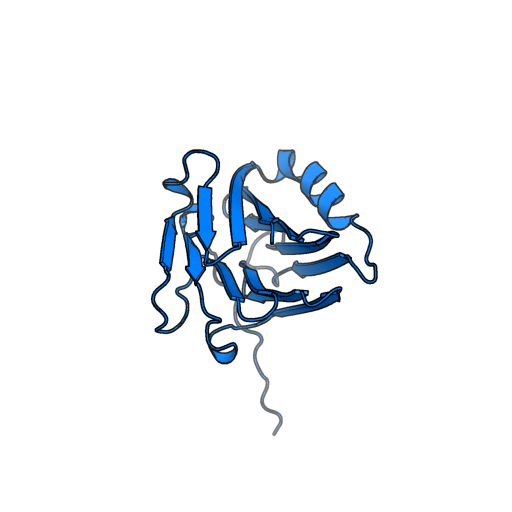5 3.171 1.00 98.50 151 VAL A CA 1
ATOM 1149 C C . VAL A 1 151 ? 5.565 -0.980 4.567 1.00 98.50 151 VAL A C 1
ATOM 1151 O O . VAL A 1 151 ? 5.929 -1.789 5.417 1.00 98.50 151 VAL A O 1
ATOM 1154 N N . SER A 1 152 ? 5.467 0.320 4.819 1.00 98.50 152 SER A N 1
ATOM 1155 C CA . SER A 1 152 ? 5.620 0.867 6.160 1.00 98.50 152 SER A CA 1
ATOM 1156 C C . SER A 1 152 ? 4.284 1.358 6.679 1.00 98.50 152 SER A C 1
ATOM 1158 O O . SER A 1 152 ? 3.644 2.177 6.030 1.00 98.50 152 SER A O 1
ATOM 1160 N N . VAL A 1 153 ? 3.879 0.879 7.851 1.00 98.38 153 VAL A N 1
ATOM 1161 C CA . VAL A 1 153 ? 2.600 1.216 8.485 1.00 98.38 153 VAL A CA 1
ATOM 1162 C C . VAL A 1 153 ? 2.866 1.845 9.841 1.00 98.38 153 VAL A C 1
ATOM 1164 O O . VAL A 1 153 ? 3.691 1.332 10.593 1.00 98.38 153 VAL A O 1
ATOM 1167 N N . GLY A 1 154 ? 2.168 2.935 10.145 1.00 97.75 154 GLY A N 1
ATOM 1168 C CA . GLY A 1 154 ? 2.260 3.663 11.406 1.00 97.75 154 GLY A CA 1
ATOM 1169 C C . GLY A 1 154 ? 0.888 3.919 12.022 1.00 97.75 154 GLY A C 1
ATOM 1170 O O . GLY A 1 154 ? -0.046 4.294 11.310 1.00 97.75 154 GLY A O 1
ATOM 1171 N N . LEU A 1 155 ? 0.781 3.725 13.336 1.00 97.38 155 LEU A N 1
ATOM 1172 C CA . LEU A 1 155 ? -0.385 4.069 14.149 1.00 97.38 155 LEU A CA 1
ATOM 1173 C C . LEU A 1 155 ? -0.186 5.430 14.819 1.00 97.38 155 LEU A C 1
ATOM 1175 O O . LEU A 1 155 ? 0.818 5.652 15.498 1.00 97.38 155 LEU A O 1
ATOM 1179 N N . HIS A 1 156 ? -1.189 6.294 14.702 1.00 94.25 156 HIS A N 1
ATOM 1180 C CA . HIS A 1 156 ? -1.261 7.630 15.300 1.00 94.25 156 HIS A CA 1
ATOM 1181 C C . HIS A 1 156 ? -2.473 7.707 16.228 1.00 94.25 156 HIS A C 1
ATOM 1183 O O . HIS A 1 156 ? -3.319 6.820 16.203 1.00 94.25 156 HIS A O 1
ATOM 1189 N N . ASP A 1 157 ? -2.556 8.733 17.073 1.00 90.81 157 ASP A N 1
ATOM 1190 C CA . ASP A 1 157 ? -3.600 8.780 18.112 1.00 90.81 157 ASP A CA 1
ATOM 1191 C C . ASP A 1 157 ? -5.022 8.811 17.530 1.00 90.81 157 ASP A C 1
ATOM 1193 O O . ASP A 1 157 ? -5.942 8.283 18.142 1.00 90.81 157 ASP A O 1
ATOM 1197 N N . ASN A 1 158 ? -5.181 9.358 16.319 1.00 87.81 158 ASN A N 1
ATOM 1198 C CA . ASN A 1 158 ? -6.468 9.492 15.628 1.00 87.81 158 ASN A CA 1
ATOM 1199 C C . ASN A 1 158 ? -6.485 8.787 14.259 1.00 87.81 158 ASN A C 1
ATOM 1201 O O . ASN A 1 158 ? -7.153 9.249 13.331 1.00 87.81 158 ASN A O 1
ATOM 1205 N N . GLY A 1 159 ? -5.685 7.731 14.076 1.00 95.12 159 GLY A N 1
ATOM 1206 C CA . GLY A 1 159 ? -5.734 6.978 12.827 1.00 95.12 159 GLY A CA 1
ATOM 1207 C C . GLY A 1 159 ? -4.506 6.142 12.503 1.00 95.12 159 GLY A C 1
ATOM 1208 O O . GLY A 1 159 ? -3.659 5.836 13.338 1.00 95.12 159 GLY A O 1
ATOM 1209 N N . VAL A 1 160 ? -4.406 5.775 11.233 1.00 97.38 160 VAL A N 1
ATOM 1210 C CA . VAL A 1 160 ? -3.318 4.966 10.685 1.00 97.38 160 VAL A CA 1
ATOM 1211 C C . VAL A 1 160 ? -2.852 5.576 9.371 1.00 97.38 160 VAL A C 1
ATOM 1213 O O . VAL A 1 160 ? -3.638 6.113 8.593 1.00 97.38 160 VAL A O 1
ATOM 1216 N N . SER A 1 161 ? -1.557 5.480 9.102 1.00 98.06 161 SER A N 1
ATOM 1217 C CA . SER A 1 161 ? -1.000 5.799 7.793 1.00 98.06 161 SER A CA 1
ATOM 1218 C C . SER A 1 161 ? -0.116 4.671 7.303 1.00 98.06 161 SER A C 1
ATOM 1220 O O . SER A 1 161 ? 0.558 4.026 8.108 1.00 98.06 161 SER A O 1
ATOM 1222 N N . TRP A 1 162 ? -0.030 4.494 5.994 1.00 98.56 162 TRP A N 1
ATOM 1223 C CA . TRP A 1 162 ? 0.995 3.648 5.408 1.00 98.56 162 TRP A CA 1
ATOM 1224 C C . TRP A 1 162 ? 1.600 4.275 4.166 1.00 98.56 162 TRP A C 1
ATOM 1226 O O . TRP A 1 162 ? 0.976 5.067 3.468 1.00 98.56 162 TRP A O 1
ATOM 1236 N N . GLU A 1 163 ? 2.853 3.929 3.921 1.00 98.50 163 GLU A N 1
ATOM 1237 C CA . GLU A 1 163 ? 3.587 4.301 2.723 1.00 98.50 163 GLU A CA 1
ATOM 1238 C C . GLU A 1 163 ? 4.173 3.042 2.107 1.00 98.50 163 GLU A C 1
ATOM 1240 O O . GLU A 1 163 ? 4.709 2.189 2.823 1.00 98.50 163 GLU A O 1
ATOM 1245 N N . THR A 1 164 ? 4.078 2.923 0.788 1.00 98.38 164 THR A N 1
ATOM 1246 C CA . THR A 1 164 ? 4.619 1.769 0.073 1.00 98.38 164 THR A CA 1
ATOM 1247 C C . THR A 1 164 ? 5.533 2.187 -1.059 1.00 98.38 164 THR A C 1
ATOM 1249 O O . THR A 1 164 ? 5.481 3.317 -1.550 1.00 98.38 164 THR A O 1
ATOM 1252 N N . ALA A 1 165 ? 6.388 1.254 -1.463 1.00 97.94 165 ALA A N 1
ATOM 1253 C CA . ALA A 1 165 ? 7.186 1.359 -2.668 1.00 97.94 165 ALA A CA 1
ATOM 1254 C C . ALA A 1 165 ? 7.150 0.029 -3.423 1.00 97.94 165 ALA A C 1
ATOM 1256 O O . ALA A 1 165 ? 7.377 -1.024 -2.827 1.00 97.94 165 ALA A O 1
ATOM 1257 N N . HIS A 1 166 ? 6.894 0.089 -4.727 1.00 96.25 166 HIS A N 1
ATOM 1258 C CA . HIS A 1 166 ? 6.876 -1.051 -5.643 1.00 96.25 166 HIS A CA 1
ATOM 1259 C C . HIS A 1 166 ? 7.892 -0.790 -6.752 1.00 96.25 166 HIS A C 1
ATOM 1261 O O . HIS A 1 166 ? 7.683 0.123 -7.554 1.00 96.25 166 HIS A O 1
ATOM 1267 N N .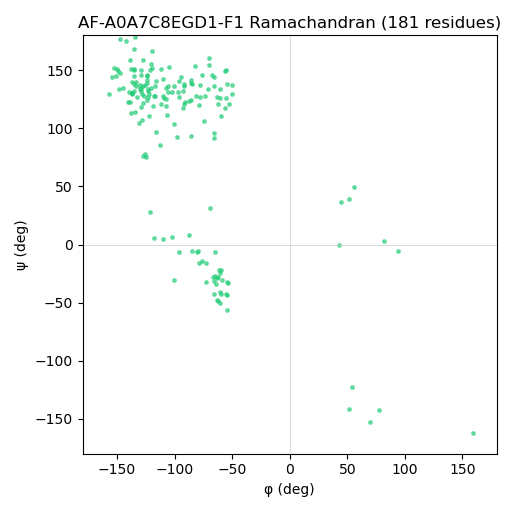 SER A 1 167 ? 9.002 -1.529 -6.787 1.00 94.44 167 SER A N 1
ATOM 1268 C CA . SER A 1 167 ? 9.985 -1.399 -7.865 1.00 94.44 167 SER A CA 1
ATOM 1269 C C . SER A 1 167 ? 9.700 -2.370 -9.007 1.00 94.44 167 SER A C 1
ATOM 1271 O O . SER A 1 167 ? 9.445 -3.555 -8.795 1.00 94.44 167 SER A O 1
ATOM 1273 N N . TYR A 1 168 ? 9.822 -1.841 -10.222 1.00 92.94 168 TYR A N 1
ATOM 1274 C CA . TYR A 1 168 ? 9.671 -2.527 -11.501 1.00 92.94 168 TYR A CA 1
ATOM 1275 C C . TYR A 1 168 ? 10.942 -2.291 -12.340 1.00 92.94 168 TYR A C 1
ATOM 1277 O O . TYR A 1 168 ? 10.966 -1.403 -13.200 1.00 92.94 168 TYR A O 1
ATOM 1285 N N . PRO A 1 169 ? 12.044 -3.018 -12.053 1.00 91.44 169 PRO A N 1
ATOM 1286 C CA . PRO A 1 169 ? 13.308 -2.925 -12.798 1.00 91.44 169 PRO A CA 1
ATOM 1287 C C . PRO A 1 169 ? 13.162 -3.113 -14.306 1.00 91.44 169 PRO A C 1
ATOM 1289 O O . PRO A 1 169 ? 13.822 -2.415 -15.071 1.00 91.44 169 PRO A O 1
ATOM 1292 N N . ASN A 1 170 ? 12.216 -3.952 -14.723 1.00 89.69 170 ASN A N 1
ATOM 1293 C CA . ASN A 1 170 ? 11.881 -4.218 -16.116 1.00 89.69 170 ASN A CA 1
ATOM 1294 C C . ASN A 1 170 ? 11.380 -2.998 -16.897 1.00 89.69 170 ASN A C 1
ATOM 1296 O O . ASN A 1 170 ? 11.485 -2.986 -18.119 1.00 89.69 170 ASN A O 1
ATOM 1300 N N . GLU A 1 171 ? 10.874 -1.973 -16.214 1.00 92.31 171 GLU A N 1
ATOM 1301 C CA . GLU A 1 171 ? 10.357 -0.748 -16.834 1.00 92.31 171 GLU A CA 1
ATOM 1302 C C . GLU A 1 171 ? 11.146 0.506 -16.412 1.00 92.31 171 GLU A C 1
ATOM 1304 O O . GLU A 1 171 ? 10.752 1.626 -16.744 1.00 92.31 171 GLU A O 1
ATOM 1309 N N . ASP A 1 172 ? 12.237 0.340 -15.654 1.00 93.75 172 ASP A N 1
ATOM 1310 C CA . ASP A 1 172 ? 12.942 1.420 -14.946 1.00 93.75 172 ASP A CA 1
ATOM 1311 C C . ASP A 1 172 ? 11.997 2.283 -14.079 1.00 93.75 172 ASP A C 1
ATOM 1313 O O . ASP A 1 172 ? 12.111 3.509 -14.012 1.00 93.75 172 ASP A O 1
ATOM 1317 N N . ARG A 1 173 ? 11.011 1.659 -13.413 1.00 95.12 173 ARG A N 1
ATOM 1318 C CA . ARG A 1 173 ? 9.987 2.373 -12.627 1.00 95.12 173 ARG A CA 1
ATOM 1319 C C . ARG A 1 173 ? 9.971 2.002 -11.157 1.00 95.12 173 ARG A C 1
ATOM 1321 O O . ARG A 1 173 ? 10.262 0.880 -10.754 1.00 95.12 173 ARG A O 1
ATOM 1328 N N . ILE A 1 174 ? 9.526 2.960 -10.354 1.00 96.25 174 ILE A N 1
ATOM 1329 C CA . ILE A 1 174 ? 9.083 2.744 -8.981 1.00 96.25 174 ILE A CA 1
ATOM 1330 C C . ILE A 1 174 ? 7.782 3.503 -8.743 1.00 96.25 174 ILE A C 1
ATOM 1332 O O . ILE A 1 174 ? 7.614 4.639 -9.201 1.00 96.25 174 ILE A O 1
ATOM 1336 N N . VAL A 1 175 ? 6.855 2.858 -8.044 1.00 97.38 175 VAL A N 1
ATOM 1337 C CA . VAL A 1 175 ? 5.591 3.460 -7.623 1.00 97.38 175 VAL A CA 1
ATOM 1338 C C . VAL A 1 175 ? 5.611 3.611 -6.116 1.00 97.38 175 VAL A C 1
ATOM 1340 O O . VAL A 1 175 ? 5.745 2.623 -5.397 1.00 97.38 175 VAL A O 1
ATOM 1343 N N . PHE A 1 176 ? 5.470 4.847 -5.653 1.00 98.00 176 PHE A N 1
ATOM 1344 C CA . PHE A 1 176 ? 5.283 5.163 -4.248 1.00 98.00 176 PHE A CA 1
ATOM 1345 C C . PHE A 1 176 ? 3.813 5.431 -3.979 1.00 98.00 176 PHE A C 1
ATOM 1347 O O . PHE A 1 176 ? 3.179 6.170 -4.735 1.00 98.00 176 PHE A O 1
ATOM 1354 N N . THR A 1 177 ? 3.287 4.897 -2.884 1.00 98.25 177 THR A N 1
ATOM 1355 C CA . THR A 1 177 ? 1.969 5.295 -2.387 1.00 98.25 177 THR A CA 1
ATOM 1356 C C . THR A 1 177 ? 2.070 5.845 -0.976 1.00 98.25 177 THR A C 1
ATOM 1358 O O . THR A 1 1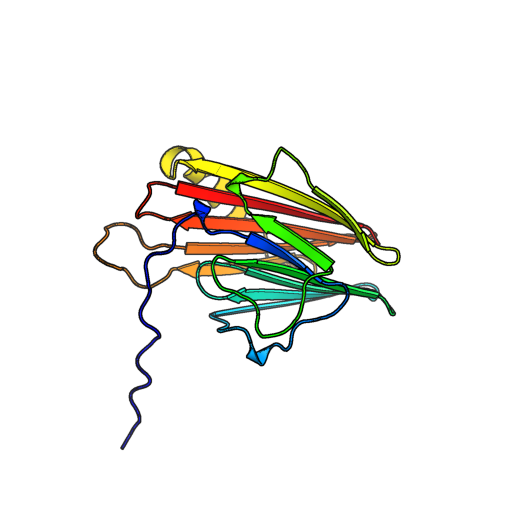77 ? 3.010 5.553 -0.231 1.00 98.25 177 THR A O 1
ATOM 1361 N N . ARG A 1 178 ? 1.099 6.681 -0.623 1.00 98.31 178 ARG A N 1
ATOM 1362 C CA . ARG A 1 178 ? 0.843 7.114 0.743 1.00 98.31 178 ARG A CA 1
ATOM 1363 C C . ARG A 1 178 ? -0.650 7.085 0.981 1.00 98.31 178 ARG A C 1
ATOM 1365 O O . ARG A 1 178 ? -1.404 7.702 0.224 1.00 98.31 178 ARG A O 1
ATOM 1372 N N . THR A 1 179 ? -1.027 6.458 2.078 1.00 98.62 179 THR A N 1
ATOM 1373 C CA . THR A 1 179 ? -2.395 6.426 2.556 1.00 98.62 179 THR A CA 1
ATOM 1374 C C . THR A 1 179 ? -2.477 6.949 3.974 1.00 98.62 179 THR A C 1
ATOM 1376 O O . THR A 1 179 ? -1.637 6.646 4.821 1.00 98.62 179 THR A O 1
ATOM 1379 N N . GLU A 1 180 ? -3.514 7.735 4.222 1.00 98.12 180 GLU A N 1
ATOM 1380 C CA . GLU A 1 180 ? -3.920 8.225 5.531 1.00 98.12 180 GLU A CA 1
ATOM 1381 C C . GLU A 1 180 ? -5.366 7.787 5.761 1.00 98.12 180 GLU A C 1
ATOM 1383 O O . GLU A 1 180 ? -6.212 7.928 4.876 1.00 98.12 180 GLU A O 1
ATOM 1388 N N . LEU A 1 181 ? -5.641 7.251 6.942 1.00 97.25 181 LEU A N 1
ATOM 1389 C CA . LEU A 1 181 ? -6.977 6.902 7.392 1.00 97.25 181 LEU A CA 1
ATOM 1390 C C . LEU A 1 181 ? -7.188 7.547 8.759 1.00 97.25 181 LEU A C 1
ATOM 1392 O O . LEU A 1 181 ? -6.596 7.102 9.744 1.00 97.25 181 LEU A O 1
ATOM 1396 N N . ALA A 1 182 ? -8.000 8.598 8.801 1.00 95.56 182 ALA A N 1
ATOM 1397 C CA . ALA A 1 182 ? -8.451 9.184 10.058 1.00 95.56 182 ALA A CA 1
ATOM 1398 C C . ALA A 1 182 ? -9.701 8.440 10.550 1.00 95.56 182 ALA A C 1
ATOM 1400 O O . ALA A 1 182 ? -10.536 8.033 9.735 1.00 95.56 182 ALA A O 1
ATOM 1401 N N . THR A 1 183 ? -9.789 8.234 11.863 1.00 86.19 183 THR A N 1
ATOM 1402 C CA . THR A 1 183 ? -10.862 7.495 12.553 1.00 86.19 183 THR A CA 1
ATOM 1403 C C . THR A 1 183 ? -11.625 8.379 13.519 1.00 86.19 183 THR A C 1
ATOM 1405 O O . THR A 1 183 ? -10.972 9.278 14.095 1.00 86.19 183 THR A O 1
#

Mean predicted aligned error: 5.25 Å

Radius of gyration: 16.1 Å; Cα contacts (8 Å, |Δi|>4): 416; chains: 1; bounding box: 39×52×38 Å

Sequence (183 aa):
MSEMTTAPLYVDQSADQLILRVFRSHPHKGSFNVFDAAVLVDAGIRVEAFIIGTSHAVLVTCGPSKMAEVFSCAGVGRAEPDFHKALAALNGSVRIALGGMDYRFVAERMGLSPGRRRLTDLESKPRTQRQALLSYRFPQCAQETAPATFVSVGLHDNGVSWETAHSYPNEDRIVFTRTELAT

Secondary structure (DSSP, 8-state):
-----PPPPP----GGG-EEEEESSPPPGGGS-EEEEEEEEETTEEEEEEEESSSEEEEEEETTEEEEEEEESS--TTPPPSEEEEGGG--S-EEEEETTEEEEEEEEEEEHHHHHHHHHHHHTPPPBTTEEEEEEEPPP-SSSS--EEEEEEEEETTEEEEEEEEEEGGGTEEEEEEEEEE-

Solvent-accessible surface area (backbone atoms only — not comparable to full-atom values): 10332 Å² total; per-residue (Å²): 135,81,81,79,77,72,73,81,79,81,70,94,70,59,79,71,51,26,26,42,32,33,27,72,45,72,75,65,70,88,61,51,66,71,78,46,74,51,76,45,68,55,99,66,36,38,38,38,39,34,32,44,62,84,25,39,36,39,38,40,35,48,78,92,39,41,32,22,45,37,44,29,66,66,83,61,73,89,65,80,56,81,41,74,48,46,50,83,74,58,81,65,69,50,74,48,83,55,84,78,28,46,38,37,40,37,70,49,79,46,45,40,79,82,41,46,63,61,49,50,57,60,72,64,55,71,77,52,84,50,24,49,70,48,75,49,71,47,77,67,69,103,47,96,59,56,33,31,30,36,44,36,40,38,60,54,99,57,33,41,36,38,40,35,39,32,43,32,60,94,74,47,28,29,39,38,39,42,38,41,34,40,91

pLDDT: mean 90.18, std 11.83, range [42.12, 98.62]